Protein AF-A0A971HST5-F1 (afdb_monomer_lite)

Radius of gyration: 32.63 Å; chains: 1; bounding box: 99×86×57 Å

Structure (mmCIF, N/CA/C/O backbone):
data_AF-A0A971HST5-F1
#
_entry.id   AF-A0A971HST5-F1
#
loop_
_atom_site.group_PDB
_atom_site.id
_atom_site.type_symbol
_atom_site.label_atom_id
_atom_site.label_alt_id
_atom_site.label_comp_id
_atom_site.label_asym_id
_atom_site.label_entity_id
_atom_site.label_seq_id
_atom_site.pdbx_PDB_ins_code
_atom_site.Cartn_x
_atom_site.Cartn_y
_atom_site.Cartn_z
_atom_site.occupancy
_atom_site.B_iso_or_equiv
_atom_site.auth_seq_id
_atom_site.auth_comp_id
_atom_site.auth_asym_id
_atom_site.auth_atom_id
_atom_site.pdbx_PDB_model_num
ATOM 1 N N . MET A 1 1 ? 54.571 -31.648 -8.417 1.00 38.75 1 MET A N 1
ATOM 2 C CA . MET A 1 1 ? 55.579 -30.579 -8.551 1.00 38.75 1 MET A CA 1
ATOM 3 C C . MET A 1 1 ? 54.879 -29.341 -9.107 1.00 38.75 1 MET A C 1
ATOM 5 O O . MET A 1 1 ? 54.357 -29.417 -10.208 1.00 38.75 1 MET A O 1
ATOM 9 N N . ASN A 1 2 ? 54.856 -28.274 -8.302 1.00 40.31 2 ASN A N 1
ATOM 10 C CA . ASN A 1 2 ? 54.607 -26.848 -8.596 1.00 40.31 2 ASN A CA 1
ATOM 11 C C . ASN A 1 2 ? 53.187 -26.334 -8.955 1.00 40.31 2 ASN A C 1
ATOM 13 O O . ASN A 1 2 ? 52.719 -26.444 -10.082 1.00 40.31 2 ASN A O 1
ATOM 17 N N . GLN A 1 3 ? 52.583 -25.658 -7.967 1.00 42.81 3 GLN A N 1
ATOM 18 C CA . GLN A 1 3 ? 51.727 -24.454 -8.079 1.00 42.81 3 GLN A CA 1
ATOM 19 C C . GLN A 1 3 ? 52.594 -23.185 -7.798 1.00 42.81 3 GLN A C 1
ATOM 21 O O . GLN A 1 3 ? 53.754 -23.376 -7.425 1.00 42.81 3 GLN A O 1
ATOM 26 N N . PRO A 1 4 ? 52.067 -21.935 -7.699 1.00 49.00 4 PRO A N 1
ATOM 27 C CA . PRO A 1 4 ? 51.165 -21.139 -8.561 1.00 49.00 4 PRO A CA 1
ATOM 28 C C . PRO A 1 4 ? 51.729 -19.704 -8.823 1.00 49.00 4 PRO A C 1
ATOM 30 O O . PRO A 1 4 ? 52.770 -19.332 -8.288 1.00 49.00 4 PRO A O 1
ATOM 33 N N . GLY A 1 5 ? 51.027 -18.849 -9.583 1.00 42.91 5 GLY A N 1
ATOM 34 C CA . GLY A 1 5 ? 51.371 -17.422 -9.729 1.00 42.91 5 GLY A CA 1
ATOM 35 C C . GLY A 1 5 ? 50.145 -16.529 -9.942 1.00 42.91 5 GLY A C 1
ATOM 36 O O . GLY A 1 5 ? 49.602 -16.467 -11.038 1.00 42.91 5 GLY A O 1
ATOM 37 N N . ASN A 1 6 ? 49.716 -15.858 -8.874 1.00 44.81 6 ASN A N 1
ATOM 38 C CA . ASN A 1 6 ? 48.635 -14.868 -8.822 1.00 44.81 6 ASN A CA 1
ATOM 39 C C . ASN A 1 6 ? 49.210 -13.456 -9.102 1.00 44.81 6 ASN A C 1
ATOM 41 O O . ASN A 1 6 ? 50.283 -13.164 -8.569 1.00 44.81 6 ASN A O 1
ATOM 45 N N . PRO A 1 7 ? 48.560 -12.558 -9.869 1.00 52.50 7 PRO A N 1
ATOM 46 C CA . PRO A 1 7 ? 48.991 -11.159 -9.967 1.00 52.50 7 PRO A CA 1
ATOM 47 C C . PRO A 1 7 ? 48.476 -10.293 -8.789 1.00 52.50 7 PRO A C 1
ATOM 49 O O . PRO A 1 7 ? 47.449 -10.617 -8.191 1.00 52.50 7 PRO A O 1
ATOM 52 N N . PRO A 1 8 ? 49.183 -9.202 -8.422 1.00 49.88 8 PRO A N 1
ATOM 53 C CA . PRO A 1 8 ? 49.017 -8.526 -7.134 1.00 49.88 8 PRO A CA 1
ATOM 54 C C . PRO A 1 8 ? 47.928 -7.441 -7.101 1.00 49.88 8 PRO A C 1
ATOM 56 O O . PRO A 1 8 ? 47.722 -6.687 -8.051 1.00 49.88 8 PRO A O 1
ATOM 59 N N . SER A 1 9 ? 47.308 -7.320 -5.925 1.00 54.78 9 SER A N 1
ATOM 60 C CA . SER A 1 9 ? 46.534 -6.171 -5.446 1.00 54.78 9 SER A CA 1
ATOM 61 C C . SER A 1 9 ? 47.429 -4.948 -5.196 1.00 54.78 9 SER A C 1
ATOM 63 O O . SER A 1 9 ? 48.500 -5.095 -4.611 1.00 54.78 9 SER A O 1
ATOM 65 N N . GLY A 1 10 ? 46.954 -3.736 -5.514 1.00 40.44 10 GLY A N 1
ATOM 66 C CA . GLY A 1 10 ? 47.497 -2.504 -4.919 1.00 40.44 10 GLY A CA 1
ATOM 67 C C . GLY A 1 10 ? 47.514 -1.272 -5.824 1.00 40.44 10 GLY A C 1
ATOM 68 O O . GLY A 1 10 ? 48.550 -0.931 -6.378 1.00 40.44 10 GLY A O 1
ATOM 69 N N . GLY A 1 11 ? 46.391 -0.556 -5.913 1.00 41.44 11 GLY A N 1
ATOM 70 C CA . GLY A 1 11 ? 46.327 0.815 -6.434 1.00 41.44 11 GLY A CA 1
ATOM 71 C C . GLY A 1 11 ? 46.078 1.808 -5.300 1.00 41.44 11 GLY A C 1
ATOM 72 O O . GLY A 1 11 ? 44.978 2.335 -5.174 1.00 41.44 11 GLY A O 1
ATOM 73 N N . GLY A 1 12 ? 47.068 1.998 -4.425 1.00 39.59 12 GLY A N 1
ATOM 74 C CA . GLY A 1 12 ? 47.055 3.043 -3.400 1.00 39.59 12 GLY A CA 1
ATOM 75 C C . GLY A 1 12 ? 47.583 4.357 -3.976 1.00 39.59 12 GLY A C 1
ATOM 76 O O . GLY A 1 12 ? 48.669 4.385 -4.550 1.00 39.59 12 GLY A O 1
ATOM 77 N N . TYR A 1 13 ? 46.826 5.444 -3.828 1.00 44.12 13 TYR A N 1
ATOM 78 C CA . TYR A 1 13 ? 47.309 6.791 -4.137 1.00 44.12 13 TYR A CA 1
ATOM 79 C C . TYR A 1 13 ? 48.449 7.186 -3.178 1.00 44.12 13 TYR A C 1
ATOM 81 O O . TYR A 1 13 ? 48.275 7.058 -1.963 1.00 44.12 13 TYR A O 1
ATOM 89 N N . PRO A 1 14 ? 49.592 7.695 -3.674 1.00 48.72 14 PRO A N 1
ATOM 90 C CA . PRO A 1 14 ? 50.617 8.293 -2.825 1.00 48.72 14 PRO A CA 1
ATOM 91 C C . PRO A 1 14 ? 50.242 9.733 -2.400 1.00 48.72 14 PRO A C 1
ATOM 93 O O . PRO A 1 14 ? 49.471 10.405 -3.090 1.00 48.72 14 PRO A O 1
ATOM 96 N N . PRO A 1 15 ? 50.787 10.230 -1.274 1.00 43.75 15 PRO A N 1
ATOM 97 C CA . PRO A 1 15 ? 50.453 11.535 -0.702 1.00 43.75 15 PRO A CA 1
ATOM 98 C C . PRO A 1 15 ? 51.161 12.694 -1.426 1.00 43.75 15 PRO A C 1
ATOM 100 O O . PRO A 1 15 ? 52.330 12.582 -1.794 1.00 43.75 15 PRO A O 1
ATOM 103 N N . VAL A 1 16 ? 50.489 13.843 -1.565 1.00 49.84 16 VAL A N 1
ATOM 104 C CA . VAL A 1 16 ? 51.113 15.106 -2.009 1.00 49.84 16 VAL A CA 1
ATOM 105 C C . VAL A 1 16 ? 51.621 15.916 -0.804 1.00 49.84 16 VAL A C 1
ATOM 107 O O . VAL A 1 16 ? 50.821 16.249 0.074 1.00 49.84 16 VAL A O 1
ATOM 110 N N . PRO A 1 17 ? 52.926 16.250 -0.735 1.00 42.97 17 PRO A N 1
ATOM 111 C CA . PRO A 1 17 ? 53.501 17.047 0.343 1.00 42.97 17 PRO A CA 1
ATOM 112 C C . PRO A 1 17 ? 53.324 18.560 0.142 1.00 42.97 17 PRO A C 1
ATOM 114 O O . PRO A 1 17 ? 53.277 19.085 -0.970 1.00 42.97 17 PRO A O 1
ATOM 117 N N . ALA A 1 18 ? 53.261 19.252 1.277 1.00 37.53 18 ALA A N 1
ATOM 118 C CA . ALA A 1 18 ? 53.087 20.687 1.412 1.00 37.53 18 ALA A CA 1
ATOM 119 C C . ALA A 1 18 ? 54.315 21.507 0.967 1.00 37.53 18 ALA A C 1
ATOM 121 O O . ALA A 1 18 ? 55.447 21.210 1.338 1.00 37.53 18 ALA A O 1
ATOM 122 N N . GLY A 1 19 ? 54.041 22.626 0.288 1.00 38.00 19 GLY A N 1
ATOM 123 C CA . GLY A 1 19 ? 54.872 23.831 0.297 1.00 38.00 19 GLY A CA 1
ATOM 124 C C . GLY A 1 19 ? 55.958 23.941 -0.776 1.00 38.00 19 GLY A C 1
ATOM 125 O O . GLY A 1 19 ? 56.997 23.297 -0.694 1.00 38.00 19 GLY A O 1
ATOM 126 N N . ARG A 1 20 ? 55.797 24.909 -1.689 1.00 48.44 20 ARG A N 1
ATOM 127 C CA . ARG A 1 20 ? 56.894 25.775 -2.154 1.00 48.44 20 ARG A CA 1
ATOM 128 C C . ARG A 1 20 ? 56.347 27.095 -2.691 1.00 48.44 20 ARG A C 1
ATOM 130 O O . ARG A 1 20 ? 55.397 27.137 -3.462 1.00 48.44 20 ARG A O 1
ATOM 137 N N . ARG A 1 21 ? 56.950 28.167 -2.180 1.00 48.19 21 ARG A N 1
ATOM 138 C CA . ARG A 1 21 ? 56.642 29.577 -2.409 1.00 48.19 21 ARG A CA 1
ATOM 139 C C . ARG A 1 21 ? 57.279 30.040 -3.715 1.00 48.19 21 ARG A C 1
ATOM 141 O O . ARG A 1 21 ? 58.435 29.702 -3.946 1.00 48.19 21 ARG A O 1
ATOM 148 N N . PHE A 1 22 ? 56.601 30.920 -4.445 1.00 41.00 22 PHE A N 1
ATOM 149 C CA . PHE A 1 22 ? 57.260 31.909 -5.296 1.00 41.00 22 PHE A CA 1
ATOM 150 C C . PHE A 1 22 ? 56.599 33.278 -5.098 1.00 41.00 22 PHE A C 1
ATOM 152 O O . PHE A 1 22 ? 55.379 33.414 -5.126 1.00 41.00 22 PHE A O 1
ATOM 159 N N . ALA A 1 23 ? 57.457 34.252 -4.793 1.00 35.94 23 ALA A N 1
ATOM 160 C CA . ALA A 1 23 ? 57.219 35.691 -4.731 1.00 35.94 23 ALA A CA 1
ATOM 161 C C . ALA A 1 23 ? 56.961 36.243 -6.163 1.00 35.94 23 ALA A C 1
ATOM 163 O O . ALA A 1 23 ? 57.201 35.528 -7.126 1.00 35.94 23 ALA A O 1
ATOM 164 N N . ALA A 1 24 ? 56.506 37.473 -6.419 1.00 33.62 24 ALA A N 1
ATOM 165 C CA . ALA A 1 24 ? 56.737 38.711 -5.691 1.00 33.62 24 ALA A CA 1
ATOM 166 C C . ALA A 1 24 ? 55.798 39.856 -6.144 1.00 33.62 24 ALA A C 1
ATOM 168 O O . ALA A 1 24 ? 55.321 39.846 -7.272 1.00 33.62 24 ALA A O 1
ATOM 169 N N . SER A 1 25 ? 55.730 40.882 -5.278 1.00 33.56 25 SER A N 1
ATOM 170 C CA . SER A 1 25 ? 55.709 42.330 -5.586 1.00 33.56 25 SER A CA 1
ATOM 171 C C . SER A 1 25 ? 54.431 42.941 -6.188 1.00 33.56 25 SER A C 1
ATOM 173 O O . SER A 1 25 ? 53.878 42.410 -7.133 1.00 33.56 25 SER A O 1
ATOM 175 N N . ALA A 1 26 ? 53.930 44.121 -5.826 1.00 34.56 26 ALA A N 1
ATOM 176 C CA . ALA A 1 26 ? 54.039 45.026 -4.681 1.00 34.56 26 ALA A CA 1
ATOM 177 C C . ALA A 1 26 ? 53.085 46.195 -5.001 1.00 34.56 26 ALA A C 1
ATOM 179 O O . ALA A 1 26 ? 53.215 46.780 -6.070 1.00 34.56 26 ALA A O 1
ATOM 180 N N . TYR A 1 27 ? 52.186 46.577 -4.090 1.00 32.44 27 TYR A N 1
ATOM 181 C CA . TYR A 1 27 ? 51.868 47.989 -3.838 1.00 32.44 27 TYR A CA 1
ATOM 182 C C . TYR A 1 27 ? 51.075 48.108 -2.533 1.00 32.44 27 TYR A C 1
ATOM 184 O O . TYR A 1 27 ? 49.997 47.536 -2.388 1.00 32.44 27 TYR A O 1
ATOM 192 N N . ARG A 1 28 ? 51.626 48.846 -1.571 1.00 48.12 28 ARG A N 1
ATOM 193 C CA . ARG A 1 28 ? 50.954 49.287 -0.346 1.00 48.12 28 ARG A CA 1
ATOM 194 C C . ARG A 1 28 ? 51.134 50.799 -0.277 1.00 48.12 28 ARG A C 1
ATOM 196 O O . ARG A 1 28 ? 52.287 51.227 -0.279 1.00 48.12 28 ARG A O 1
ATOM 203 N N . PRO A 1 29 ? 50.070 51.600 -0.139 1.00 42.34 29 PRO A N 1
ATOM 204 C CA . PRO A 1 29 ? 50.189 52.916 0.445 1.00 42.34 29 PRO A CA 1
ATOM 205 C C . PRO A 1 29 ? 49.986 52.856 1.962 1.00 42.34 29 PRO A C 1
ATOM 207 O O . PRO A 1 29 ? 49.269 52.029 2.527 1.00 42.34 29 PRO A O 1
ATOM 210 N N . SER A 1 30 ? 50.754 53.720 2.593 1.00 39.38 30 SER A N 1
ATOM 211 C CA . SER A 1 30 ? 51.017 53.947 4.003 1.00 39.38 30 SER A CA 1
ATOM 212 C C . SER A 1 30 ? 49.983 54.849 4.678 1.00 39.38 30 SER A C 1
ATOM 214 O O . SER A 1 30 ? 49.512 55.795 4.059 1.00 39.38 30 SER A O 1
ATOM 216 N N . GLY A 1 31 ? 49.784 54.625 5.982 1.00 37.28 31 GLY A N 1
ATOM 217 C CA . GLY A 1 31 ? 49.308 55.634 6.932 1.00 37.28 31 GLY A CA 1
ATOM 218 C C . GLY A 1 31 ? 47.880 55.427 7.426 1.00 37.28 31 GLY A C 1
ATOM 219 O O . GLY A 1 31 ? 46.951 55.841 6.756 1.00 37.28 31 GLY A O 1
ATOM 220 N N . GLU A 1 32 ? 47.717 54.796 8.591 1.00 39.50 32 GLU A N 1
ATOM 221 C CA . GLU A 1 32 ? 47.013 55.404 9.732 1.00 39.50 32 GLU A CA 1
ATOM 222 C C . GLU A 1 32 ? 47.297 54.564 10.994 1.00 39.50 32 GLU A C 1
ATOM 224 O O . GLU A 1 32 ? 47.628 53.380 10.927 1.00 39.50 32 GLU A O 1
ATOM 229 N N . SER A 1 33 ? 47.286 55.257 12.118 1.00 42.56 33 SER A N 1
ATOM 230 C CA . SER A 1 33 ? 47.978 55.061 13.390 1.00 42.56 33 SER A CA 1
ATOM 231 C C . SER A 1 33 ? 47.564 53.874 14.289 1.00 42.56 33 SER A C 1
ATOM 233 O O . SER A 1 33 ? 46.507 53.263 14.170 1.00 42.56 33 SER A O 1
ATOM 235 N N . ALA A 1 34 ? 48.473 53.541 15.211 1.00 36.41 34 ALA A N 1
ATOM 236 C CA . ALA A 1 34 ? 48.366 52.532 16.265 1.00 36.41 34 ALA A CA 1
ATOM 237 C C . ALA A 1 34 ? 47.459 52.963 17.440 1.00 36.41 34 ALA A C 1
ATOM 239 O O . ALA A 1 34 ? 47.458 54.140 17.779 1.00 36.41 34 ALA A O 1
ATOM 240 N N . ASN A 1 35 ? 46.793 52.018 18.127 1.00 43.38 35 ASN A N 1
ATOM 241 C CA . ASN A 1 35 ? 47.101 51.593 19.516 1.00 43.38 35 ASN A CA 1
ATOM 242 C C . ASN A 1 35 ? 46.125 50.478 20.000 1.00 43.38 35 ASN A C 1
ATOM 244 O O . ASN A 1 35 ? 44.976 50.458 19.561 1.00 43.38 35 ASN A O 1
ATOM 248 N N . PRO A 1 36 ? 46.532 49.568 20.915 1.00 51.81 36 PRO A N 1
ATOM 249 C CA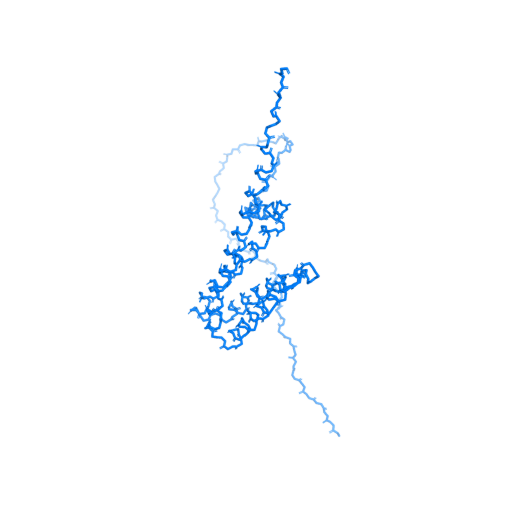 . PRO A 1 36 ? 45.741 48.453 21.421 1.00 51.81 36 PRO A CA 1
ATOM 250 C C . PRO A 1 36 ? 45.081 48.779 22.767 1.00 51.81 36 PRO A C 1
ATOM 252 O O . PRO A 1 36 ? 45.712 49.369 23.641 1.00 51.81 36 PRO A O 1
ATOM 255 N N . SER A 1 37 ? 43.842 48.333 22.978 1.00 36.44 37 SER A N 1
ATOM 256 C CA . SER A 1 37 ? 43.237 48.152 24.309 1.00 36.44 37 SER A CA 1
ATOM 257 C C . SER A 1 37 ? 41.959 47.313 24.206 1.00 36.44 37 SER A C 1
ATOM 259 O O . SER A 1 37 ? 40.986 47.727 23.593 1.00 36.44 37 SER A O 1
ATOM 261 N N . GLN A 1 38 ? 42.027 46.110 24.780 1.00 34.22 38 GLN A N 1
ATOM 262 C CA . GLN A 1 38 ? 40.986 45.393 25.532 1.00 34.22 38 GLN A CA 1
ATOM 263 C C . GLN A 1 38 ? 39.503 45.598 25.154 1.00 34.22 38 GLN A C 1
ATOM 265 O O . GLN A 1 38 ? 38.942 46.666 25.379 1.00 34.22 38 GLN A O 1
ATOM 270 N N . SER A 1 39 ? 38.813 44.502 24.808 1.00 43.78 39 SER A N 1
ATOM 271 C CA . SER A 1 39 ? 37.505 44.182 25.411 1.00 43.78 39 SER A CA 1
ATOM 272 C C . SER A 1 39 ? 37.072 42.722 25.188 1.00 43.78 39 SER A C 1
ATOM 274 O O . SER A 1 39 ? 37.506 42.098 24.217 1.00 43.78 39 SER A O 1
ATOM 276 N N . PRO A 1 40 ? 36.259 42.164 26.108 1.00 44.75 40 PRO A N 1
ATOM 277 C CA . PRO A 1 40 ? 35.905 40.750 26.176 1.00 44.75 40 PRO A CA 1
ATOM 278 C C . PRO A 1 40 ? 34.636 40.395 25.376 1.00 44.75 40 PRO A C 1
ATOM 280 O O . PRO A 1 40 ? 33.772 41.232 25.150 1.00 44.75 40 PRO A O 1
ATOM 283 N N . GLY A 1 41 ? 34.565 39.116 24.987 1.00 47.19 41 GLY A N 1
ATOM 284 C CA . GLY A 1 41 ? 33.418 38.303 24.550 1.00 47.19 41 GLY A CA 1
ATOM 285 C C . GLY A 1 41 ? 32.134 38.959 24.026 1.00 47.19 41 GLY A C 1
ATOM 286 O O . GLY A 1 41 ? 31.358 39.501 24.800 1.00 47.19 41 GLY A O 1
ATOM 287 N N . VAL A 1 42 ? 31.808 38.701 22.752 1.00 40.53 42 VAL A N 1
ATOM 288 C CA . VAL A 1 42 ? 30.424 38.658 22.238 1.00 40.53 42 VAL A CA 1
ATOM 289 C C . VAL A 1 42 ? 30.327 37.534 21.198 1.00 40.53 42 VAL A C 1
ATOM 291 O O . VAL A 1 42 ? 31.211 37.373 20.360 1.00 40.53 42 VAL A O 1
ATOM 294 N N . GLY A 1 43 ? 29.297 36.696 21.336 1.00 39.38 43 GLY A N 1
ATOM 295 C CA . GLY A 1 43 ? 29.214 35.349 20.777 1.00 39.38 43 GLY A CA 1
ATOM 296 C C . GLY A 1 43 ? 29.034 35.234 19.263 1.00 39.38 43 GLY A C 1
ATOM 297 O O . GLY A 1 43 ? 28.283 35.971 18.627 1.00 39.38 43 GLY A O 1
ATOM 298 N N . THR A 1 44 ? 29.665 34.202 18.711 1.00 44.91 44 THR A N 1
ATOM 299 C CA . THR A 1 44 ? 29.406 33.699 17.363 1.00 44.91 44 THR A CA 1
ATOM 300 C C . THR A 1 44 ? 28.230 32.725 17.428 1.00 44.91 44 THR A C 1
ATOM 302 O O . THR A 1 44 ? 28.412 31.558 17.773 1.00 44.91 44 THR A O 1
ATOM 305 N N . ASN A 1 45 ? 27.016 33.183 17.112 1.00 47.22 45 ASN A N 1
ATOM 306 C CA . ASN A 1 45 ? 25.910 32.265 16.847 1.00 47.22 45 ASN A CA 1
ATOM 307 C C . ASN A 1 45 ? 26.014 31.738 15.415 1.00 47.22 45 ASN A C 1
ATOM 309 O O . ASN A 1 45 ? 26.029 32.481 14.436 1.00 47.22 45 ASN A O 1
ATOM 313 N N . VAL A 1 46 ? 26.132 30.418 15.355 1.00 48.53 46 VAL A N 1
ATOM 314 C CA . VAL A 1 46 ? 26.252 29.559 14.185 1.00 48.53 46 VAL A CA 1
ATOM 315 C C . VAL A 1 46 ? 25.068 29.715 13.229 1.00 48.53 46 VAL A C 1
ATOM 317 O O . VAL A 1 46 ? 23.907 29.657 13.630 1.00 48.53 46 VAL A O 1
ATOM 320 N N . ALA A 1 47 ? 25.369 29.843 11.936 1.00 44.81 47 ALA A N 1
ATOM 321 C CA . ALA A 1 47 ? 24.405 29.638 10.863 1.00 44.81 47 ALA A CA 1
ATOM 322 C C . ALA A 1 47 ? 23.980 28.155 10.845 1.00 44.81 47 ALA A C 1
ATOM 324 O O . ALA A 1 47 ? 24.585 27.314 10.180 1.00 44.81 47 ALA A O 1
ATOM 325 N N . GLY A 1 48 ? 22.963 27.829 11.644 1.00 43.81 48 GLY A N 1
ATOM 326 C CA . GLY A 1 48 ? 22.298 26.533 11.666 1.00 43.81 48 GLY A CA 1
ATOM 327 C C . GLY A 1 48 ? 21.351 26.399 10.477 1.00 43.81 48 GLY A C 1
ATOM 328 O O . GLY A 1 48 ? 20.379 27.137 10.349 1.00 43.81 48 GLY A O 1
ATOM 329 N N . TYR A 1 49 ? 21.664 25.448 9.604 1.00 42.66 49 TYR A N 1
ATOM 330 C CA . TYR A 1 49 ? 20.866 25.013 8.463 1.00 42.66 49 TYR A CA 1
ATOM 331 C C . TYR A 1 49 ? 19.381 24.791 8.819 1.00 42.66 49 TYR A C 1
ATOM 333 O O . TYR A 1 49 ? 19.056 24.060 9.754 1.00 42.66 49 TYR A O 1
ATOM 341 N N . ASN A 1 50 ? 18.481 25.351 8.003 1.00 49.38 50 ASN A N 1
ATOM 342 C CA . ASN A 1 50 ? 17.024 25.161 8.019 1.00 49.38 50 ASN A CA 1
ATOM 343 C C . ASN A 1 50 ? 16.601 23.705 7.707 1.00 49.38 50 ASN A C 1
ATOM 345 O O . ASN A 1 50 ? 16.007 23.434 6.666 1.00 49.38 50 ASN A O 1
ATOM 349 N N . LYS A 1 51 ? 16.900 22.749 8.596 1.00 44.12 51 LYS A N 1
ATOM 350 C CA . LYS A 1 51 ? 16.453 21.344 8.488 1.00 44.12 51 LYS A CA 1
ATOM 351 C C . LYS A 1 51 ? 15.372 20.969 9.514 1.00 44.12 51 LYS A C 1
ATOM 353 O O . LYS A 1 51 ? 14.728 19.940 9.379 1.00 44.12 51 LYS A O 1
ATOM 358 N N . THR A 1 52 ? 15.104 21.818 10.503 1.00 44.81 52 THR A N 1
ATOM 359 C CA . THR A 1 52 ? 14.376 21.403 11.717 1.00 44.81 52 THR A CA 1
ATOM 360 C C . THR A 1 52 ? 12.862 21.641 11.685 1.00 44.81 52 THR A C 1
ATOM 362 O O . THR A 1 52 ? 12.145 21.083 12.511 1.00 44.81 52 THR A O 1
ATOM 365 N N . GLN A 1 53 ? 12.324 22.431 10.749 1.00 41.00 53 GLN A N 1
ATOM 366 C CA . GLN A 1 53 ? 10.888 22.755 10.778 1.00 41.00 53 GLN A CA 1
ATOM 367 C C . GLN A 1 53 ? 10.013 21.585 10.295 1.00 41.00 53 GLN A C 1
ATOM 369 O O . GLN A 1 53 ? 9.136 21.142 11.031 1.00 41.00 53 GLN A O 1
ATOM 374 N N . ASN A 1 54 ? 10.297 20.997 9.127 1.00 45.72 54 ASN A N 1
ATOM 375 C CA . ASN A 1 54 ? 9.502 19.881 8.585 1.00 45.72 54 ASN A CA 1
ATOM 376 C C . ASN A 1 54 ? 9.529 18.615 9.456 1.00 45.72 54 ASN A C 1
ATOM 378 O O . ASN A 1 54 ? 8.532 17.892 9.516 1.00 45.72 54 ASN A O 1
ATOM 382 N N . ASP A 1 55 ? 10.649 18.345 10.125 1.00 50.59 55 ASP A N 1
ATOM 383 C CA . ASP A 1 55 ? 10.792 17.163 10.976 1.00 50.59 55 ASP A CA 1
ATOM 384 C C . ASP A 1 55 ? 10.039 17.333 12.304 1.00 50.59 55 ASP A C 1
ATOM 386 O O . ASP A 1 55 ? 9.432 16.378 12.787 1.00 50.59 55 ASP A O 1
ATOM 390 N N . THR A 1 56 ? 9.979 18.557 12.844 1.00 47.88 56 THR A N 1
ATOM 391 C CA . THR A 1 56 ? 9.218 18.853 14.069 1.00 47.88 56 THR A CA 1
ATOM 392 C C . THR A 1 56 ? 7.712 18.720 13.833 1.00 47.88 56 THR A C 1
ATOM 394 O O . THR A 1 56 ? 7.044 18.049 14.611 1.00 47.88 56 THR A O 1
ATOM 397 N N . TYR A 1 57 ? 7.170 19.247 12.725 1.00 41.09 57 TYR A N 1
ATOM 398 C CA . TYR A 1 57 ? 5.734 19.115 12.422 1.00 41.09 57 TYR A CA 1
ATOM 399 C C . TYR A 1 57 ? 5.297 17.662 12.207 1.00 41.09 57 TYR A C 1
ATOM 401 O O . TYR A 1 57 ? 4.261 17.253 12.728 1.00 41.09 57 TYR A O 1
ATOM 409 N N . LYS A 1 58 ? 6.086 16.865 11.472 1.00 48.53 58 LYS A N 1
ATOM 410 C CA . LYS A 1 58 ? 5.801 15.432 11.284 1.00 48.53 58 LYS A CA 1
ATOM 411 C C . LYS A 1 58 ? 5.851 14.676 12.608 1.00 48.53 58 LYS A C 1
ATOM 413 O O . LYS A 1 58 ? 5.000 13.829 12.851 1.00 48.53 58 LYS A O 1
ATOM 418 N N . LYS A 1 59 ? 6.817 15.006 13.469 1.00 48.62 59 LYS A N 1
ATOM 419 C CA . LYS A 1 59 ? 6.970 14.390 14.787 1.00 48.62 59 LYS A CA 1
ATOM 420 C C . LYS A 1 59 ? 5.796 14.726 15.715 1.00 48.62 59 LYS A C 1
ATOM 422 O O . LYS A 1 59 ? 5.198 13.810 16.262 1.00 48.62 59 LYS A O 1
ATOM 427 N N . THR A 1 60 ? 5.386 15.992 15.805 1.00 49.12 60 THR A N 1
ATOM 428 C CA . THR A 1 60 ? 4.232 16.406 16.626 1.00 49.12 60 THR A CA 1
ATOM 429 C C . THR A 1 60 ? 2.906 15.829 16.115 1.00 49.12 60 THR A C 1
ATOM 431 O O . THR A 1 60 ? 2.044 15.478 16.920 1.00 49.12 60 THR A O 1
ATOM 434 N N . GLN A 1 61 ? 2.738 15.678 14.794 1.00 44.03 61 GLN A N 1
ATOM 435 C CA . GLN A 1 61 ? 1.563 15.005 14.222 1.00 44.03 61 GLN A CA 1
ATOM 436 C C . GLN A 1 61 ? 1.507 13.524 14.608 1.00 44.03 61 GLN A C 1
ATOM 438 O O . GLN A 1 61 ? 0.440 13.046 14.966 1.00 44.03 61 GLN A O 1
ATOM 443 N N . ILE A 1 62 ? 2.639 12.812 14.599 1.00 55.22 62 ILE A N 1
ATOM 444 C CA . ILE A 1 62 ? 2.698 11.407 15.033 1.00 55.22 62 ILE A CA 1
ATOM 445 C C . ILE A 1 62 ? 2.437 11.285 16.546 1.00 55.22 62 ILE A C 1
ATOM 447 O O . ILE A 1 62 ? 1.725 10.380 16.965 1.00 55.22 62 ILE A O 1
ATOM 451 N N . GLU A 1 63 ? 2.963 12.204 17.361 1.00 42.91 63 GLU A N 1
ATOM 452 C CA . GLU A 1 63 ? 2.835 12.180 18.831 1.00 42.91 63 GLU A CA 1
ATOM 453 C C . GLU A 1 63 ? 1.420 12.503 19.347 1.00 42.91 63 GLU A C 1
ATOM 455 O O . GLU A 1 63 ? 1.081 12.137 20.470 1.00 42.91 63 GLU A O 1
ATOM 460 N N . THR A 1 64 ? 0.589 13.178 18.548 1.00 48.88 64 THR A N 1
ATOM 461 C CA . THR A 1 64 ? -0.780 13.585 18.928 1.00 48.88 64 THR A CA 1
ATOM 462 C C . THR A 1 64 ? -1.874 12.920 18.091 1.00 48.88 64 THR A C 1
ATOM 464 O O . THR A 1 64 ? -3.062 13.145 18.336 1.00 48.88 64 THR A O 1
ATOM 467 N N . ALA A 1 65 ? -1.499 12.098 17.106 1.00 56.81 65 ALA A N 1
ATOM 468 C CA . ALA A 1 65 ? -2.446 11.367 16.279 1.00 56.81 65 ALA A CA 1
ATOM 469 C C . ALA A 1 65 ? -3.134 10.265 17.087 1.00 56.81 65 ALA A C 1
ATOM 471 O O . ALA A 1 65 ? -2.497 9.495 17.807 1.00 56.81 65 ALA A O 1
ATOM 472 N N . THR A 1 66 ? -4.451 10.153 16.921 1.00 74.75 66 THR A N 1
ATOM 473 C CA . THR A 1 66 ? -5.168 8.970 17.393 1.00 74.75 66 THR A CA 1
ATOM 474 C C . THR A 1 66 ? -4.731 7.746 16.571 1.00 74.75 66 THR A C 1
ATOM 476 O O . THR A 1 66 ? -4.290 7.909 15.425 1.00 74.75 66 THR A O 1
ATOM 479 N N . PRO A 1 67 ? -4.847 6.516 17.107 1.00 77.38 67 PRO A N 1
ATOM 480 C CA . PRO A 1 67 ? -4.517 5.293 16.369 1.00 77.38 67 PRO A CA 1
ATOM 481 C C . PRO A 1 67 ? -5.189 5.218 14.991 1.00 77.38 67 PRO A C 1
ATOM 483 O O . PRO A 1 67 ? -4.594 4.759 14.020 1.00 77.38 67 PRO A O 1
ATOM 486 N N . GLU A 1 68 ? -6.408 5.743 14.883 1.00 80.25 68 GLU A N 1
ATOM 487 C CA . GLU A 1 68 ? -7.168 5.832 13.641 1.00 80.25 68 GLU A CA 1
ATOM 488 C C . GLU A 1 68 ? -6.520 6.793 12.628 1.00 80.25 68 GLU A C 1
ATOM 490 O O . GLU A 1 68 ? -6.357 6.451 11.456 1.00 80.25 68 GLU A O 1
ATOM 495 N N . ASN A 1 69 ? -6.059 7.964 13.074 1.00 85.56 69 ASN A N 1
ATOM 496 C CA . ASN A 1 69 ? -5.358 8.912 12.204 1.00 85.56 69 ASN A CA 1
ATOM 497 C C . ASN A 1 69 ? -4.022 8.347 11.696 1.00 85.56 69 ASN A C 1
ATOM 499 O O . ASN A 1 69 ? -3.649 8.609 10.553 1.00 85.56 69 ASN A O 1
ATOM 503 N N . LEU A 1 70 ? -3.321 7.536 12.498 1.00 90.25 70 LEU A N 1
ATOM 504 C CA . LEU A 1 70 ? -2.098 6.857 12.054 1.00 90.25 70 LEU A CA 1
ATOM 505 C C . LEU A 1 70 ? -2.373 5.893 10.889 1.00 90.25 70 LEU A C 1
ATOM 507 O O . LEU A 1 70 ? -1.585 5.841 9.945 1.00 90.25 70 LEU A O 1
ATOM 511 N N . ILE A 1 71 ? -3.512 5.191 10.901 1.00 92.12 71 ILE A N 1
ATOM 512 C CA . ILE A 1 71 ? -3.929 4.315 9.795 1.00 92.12 71 ILE A CA 1
ATOM 513 C C . ILE A 1 71 ? -4.152 5.128 8.511 1.00 92.12 71 ILE A C 1
ATOM 515 O O . ILE A 1 71 ? -3.646 4.743 7.455 1.00 92.12 71 ILE A O 1
ATOM 519 N N . LEU A 1 72 ? -4.846 6.272 8.581 1.00 94.25 72 LEU A N 1
ATOM 520 C CA . LEU A 1 72 ? -5.019 7.147 7.410 1.00 94.25 72 LEU A CA 1
ATOM 521 C C . LEU A 1 72 ? -3.678 7.653 6.875 1.00 94.25 72 LEU A C 1
ATOM 523 O O . LEU A 1 72 ? -3.440 7.587 5.672 1.00 94.25 72 LEU A O 1
ATOM 527 N N . MET A 1 73 ? -2.770 8.072 7.759 1.00 95.00 73 MET A N 1
ATOM 528 C CA . MET A 1 73 ? -1.432 8.523 7.365 1.00 95.00 73 MET A CA 1
ATOM 529 C C . MET A 1 73 ? -0.617 7.418 6.679 1.00 95.00 73 MET A C 1
ATOM 531 O O . MET A 1 73 ? 0.143 7.704 5.750 1.00 95.00 73 MET A O 1
ATOM 535 N N . LEU A 1 74 ? -0.769 6.160 7.107 1.00 97.25 74 LEU A N 1
ATOM 536 C CA . LEU A 1 74 ? -0.153 5.009 6.446 1.00 97.25 74 LEU A CA 1
ATOM 537 C C . LEU A 1 74 ? -0.712 4.822 5.031 1.00 97.25 74 LEU A C 1
ATOM 539 O O . LEU A 1 74 ? 0.067 4.713 4.083 1.00 97.25 74 LEU A O 1
ATOM 543 N N . TYR A 1 75 ? -2.035 4.860 4.860 1.00 98.19 75 TYR A N 1
ATOM 544 C CA . TYR A 1 75 ? -2.655 4.782 3.535 1.00 98.19 75 TYR A CA 1
ATOM 545 C C . TYR A 1 75 ? -2.256 5.945 2.617 1.00 98.19 75 TYR A C 1
ATOM 547 O O . TYR A 1 75 ? -1.880 5.715 1.466 1.00 98.19 75 TYR A O 1
ATOM 555 N N . ASP A 1 76 ? -2.266 7.177 3.124 1.00 98.06 76 ASP A N 1
ATOM 556 C CA . ASP A 1 76 ? -1.840 8.365 2.378 1.00 98.06 76 ASP A CA 1
ATOM 557 C C . ASP A 1 76 ? -0.361 8.249 1.967 1.00 98.06 76 ASP A C 1
ATOM 559 O O . ASP A 1 76 ? 0.022 8.557 0.834 1.00 98.06 76 ASP A O 1
ATOM 563 N N . GLY A 1 77 ? 0.480 7.730 2.867 1.00 98.06 77 GLY A N 1
ATOM 564 C CA . GLY A 1 77 ? 1.874 7.402 2.589 1.00 98.06 77 GLY A CA 1
ATOM 565 C C . GLY A 1 77 ? 2.028 6.360 1.479 1.00 98.06 77 GLY A C 1
ATOM 566 O O . GLY A 1 77 ? 2.840 6.561 0.572 1.00 98.06 77 GLY A O 1
ATOM 567 N N . ALA A 1 78 ? 1.237 5.283 1.516 1.00 98.62 78 ALA A N 1
ATOM 568 C CA . ALA A 1 78 ? 1.243 4.232 0.502 1.00 98.62 78 ALA A CA 1
ATOM 569 C C . ALA A 1 78 ? 0.843 4.781 -0.873 1.00 98.62 78 ALA A C 1
ATOM 571 O O . ALA A 1 78 ? 1.576 4.583 -1.841 1.00 98.62 78 ALA A O 1
ATOM 572 N N . LEU A 1 79 ? -0.255 5.538 -0.954 1.00 98.75 79 LEU A N 1
ATOM 573 C CA . LEU A 1 79 ? -0.729 6.160 -2.195 1.00 98.75 79 LEU A CA 1
ATOM 574 C C . LEU A 1 79 ? 0.290 7.148 -2.771 1.00 98.75 79 LEU A C 1
ATOM 576 O O . LEU A 1 79 ? 0.527 7.155 -3.981 1.00 98.75 79 LEU A O 1
ATOM 580 N N . ARG A 1 80 ? 0.952 7.936 -1.913 1.00 98.69 80 ARG A N 1
ATOM 581 C CA . ARG A 1 80 ? 2.029 8.836 -2.341 1.00 98.69 80 ARG A CA 1
ATOM 582 C C . ARG A 1 80 ? 3.209 8.067 -2.932 1.00 98.69 80 ARG A C 1
ATOM 584 O O . ARG A 1 80 ? 3.715 8.459 -3.978 1.00 98.69 80 ARG A O 1
ATOM 591 N N . PHE A 1 81 ? 3.659 6.990 -2.286 1.00 98.75 81 PHE A N 1
ATOM 592 C CA . PHE A 1 81 ? 4.762 6.181 -2.815 1.00 98.75 81 PHE A CA 1
ATOM 593 C C . PHE A 1 81 ? 4.378 5.431 -4.094 1.00 98.75 81 PHE A C 1
ATOM 595 O O . PHE A 1 81 ? 5.220 5.321 -4.979 1.00 98.75 81 PHE A O 1
ATOM 602 N N . MET A 1 82 ? 3.125 4.984 -4.237 1.00 98.75 82 MET A N 1
ATOM 603 C CA . MET A 1 82 ? 2.618 4.427 -5.497 1.00 98.75 82 MET A CA 1
ATOM 604 C C . MET A 1 82 ? 2.655 5.465 -6.627 1.00 98.75 82 MET A C 1
ATOM 606 O O . MET A 1 82 ? 3.167 5.164 -7.699 1.00 98.75 82 MET A O 1
ATOM 610 N N . GLY A 1 83 ? 2.223 6.706 -6.368 1.00 98.62 83 GLY A N 1
ATOM 611 C CA . GLY A 1 83 ? 2.323 7.799 -7.345 1.00 98.62 83 GLY A CA 1
ATOM 612 C C . GLY A 1 83 ? 3.767 8.109 -7.752 1.00 98.62 83 GLY A C 1
ATOM 613 O O . GLY A 1 83 ? 4.073 8.209 -8.933 1.00 98.62 83 GLY A O 1
ATOM 614 N N . GLN A 1 84 ? 4.692 8.157 -6.789 1.00 98.75 84 GLN A N 1
ATOM 615 C CA . GLN A 1 84 ? 6.120 8.316 -7.093 1.00 98.75 84 GLN A CA 1
ATOM 616 C C . GLN A 1 84 ? 6.698 7.122 -7.867 1.00 98.75 84 GLN A C 1
ATOM 618 O O . GLN A 1 84 ? 7.678 7.282 -8.595 1.00 98.75 84 GLN A O 1
ATOM 623 N N . ALA A 1 85 ? 6.154 5.918 -7.666 1.00 98.62 85 ALA A N 1
ATOM 624 C CA . ALA A 1 85 ? 6.591 4.727 -8.379 1.00 98.62 85 ALA A CA 1
ATOM 625 C C . ALA A 1 85 ? 6.130 4.772 -9.838 1.00 98.62 85 ALA A C 1
ATOM 627 O O . ALA A 1 85 ? 6.902 4.375 -10.702 1.00 98.62 85 ALA A O 1
ATOM 628 N N . GLU A 1 86 ? 4.934 5.298 -10.121 1.00 98.50 86 GLU A N 1
ATOM 629 C CA . GLU A 1 86 ? 4.456 5.551 -11.490 1.00 98.50 86 GLU A CA 1
ATOM 630 C C . GLU A 1 86 ? 5.414 6.465 -12.257 1.00 98.50 86 GLU A C 1
ATOM 632 O O . GLU A 1 86 ? 5.896 6.070 -13.315 1.00 98.50 86 GLU A O 1
ATOM 637 N N . GLU A 1 87 ? 5.797 7.605 -11.674 1.00 98.44 87 GLU A N 1
ATOM 638 C CA . GLU A 1 87 ? 6.819 8.491 -12.257 1.00 98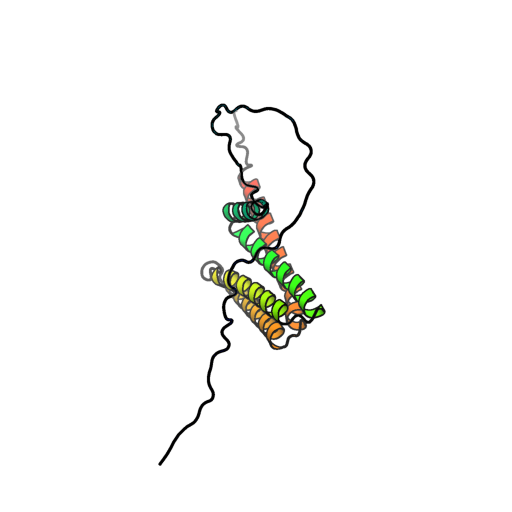.44 87 GLU A CA 1
ATOM 639 C C . GLU A 1 87 ? 8.136 7.737 -12.516 1.00 98.44 87 GLU A C 1
ATOM 641 O O . GLU A 1 87 ? 8.737 7.836 -13.583 1.00 98.44 87 GLU A O 1
ATOM 646 N N . ALA A 1 88 ? 8.583 6.917 -11.559 1.00 98.50 88 ALA A N 1
ATOM 647 C CA . ALA A 1 88 ? 9.815 6.144 -11.703 1.00 98.50 88 ALA A CA 1
ATOM 648 C C . ALA A 1 88 ? 9.728 5.070 -12.808 1.00 98.50 88 ALA A C 1
ATOM 650 O O . ALA A 1 88 ? 10.741 4.770 -13.446 1.00 98.50 88 ALA A O 1
ATOM 651 N N . PHE A 1 89 ? 8.542 4.497 -13.047 1.00 98.38 89 PHE A N 1
ATOM 652 C CA . PHE A 1 89 ? 8.273 3.594 -14.169 1.00 98.38 89 PHE A CA 1
ATOM 653 C C . PHE A 1 89 ? 8.355 4.320 -15.515 1.00 98.38 89 PHE A C 1
ATOM 655 O O . PHE A 1 89 ? 8.954 3.780 -16.447 1.00 98.38 89 PHE A O 1
ATOM 662 N N . GLU A 1 90 ? 7.824 5.540 -15.610 1.00 98.06 90 GLU A N 1
ATOM 663 C CA . GLU A 1 90 ? 7.928 6.383 -16.810 1.00 98.06 90 GLU A CA 1
ATOM 664 C C . GLU A 1 90 ? 9.385 6.763 -17.113 1.00 98.06 90 GLU A C 1
ATOM 666 O O . GLU A 1 90 ? 9.848 6.636 -18.248 1.00 98.06 90 GLU A O 1
ATOM 671 N N . GLU A 1 91 ? 10.140 7.130 -16.075 1.00 98.12 91 GLU A N 1
ATOM 672 C CA . GLU A 1 91 ? 11.578 7.426 -16.140 1.00 98.12 91 GLU A CA 1
ATOM 673 C C . GLU A 1 91 ? 12.449 6.180 -16.392 1.00 98.12 91 GLU A C 1
ATOM 675 O O . GLU A 1 91 ? 13.647 6.302 -16.656 1.00 98.12 91 GLU A O 1
ATOM 680 N N . LYS A 1 92 ? 11.877 4.972 -16.287 1.00 97.56 92 LYS A N 1
ATOM 681 C CA . LYS A 1 92 ? 12.587 3.679 -16.325 1.00 97.56 92 LYS A CA 1
ATOM 682 C C . LYS A 1 92 ? 13.701 3.563 -15.273 1.00 97.56 92 LYS A C 1
ATOM 684 O O . LYS A 1 92 ? 14.678 2.835 -15.463 1.00 97.56 92 LYS A O 1
ATOM 689 N N . ASN A 1 93 ? 13.551 4.242 -14.137 1.00 98.06 93 ASN A N 1
ATOM 690 C CA . ASN A 1 93 ? 14.513 4.203 -13.040 1.00 98.06 93 ASN A CA 1
ATOM 691 C C . ASN A 1 93 ? 14.271 2.974 -12.145 1.00 98.06 93 ASN A C 1
ATOM 693 O O . ASN A 1 93 ? 13.522 3.015 -11.169 1.00 98.06 93 ASN A O 1
ATOM 697 N N . ILE A 1 94 ? 14.931 1.866 -12.483 1.00 97.88 94 ILE A N 1
ATOM 698 C CA . ILE A 1 94 ? 14.744 0.553 -11.846 1.00 97.88 94 ILE A CA 1
ATOM 699 C C . ILE A 1 94 ? 15.027 0.552 -10.338 1.00 97.88 94 ILE A C 1
ATOM 701 O O . ILE A 1 94 ? 14.313 -0.113 -9.578 1.00 97.88 94 ILE A O 1
ATOM 705 N N . GLU A 1 95 ? 16.046 1.291 -9.900 1.00 98.25 95 GLU A N 1
ATOM 706 C CA . GLU A 1 95 ? 16.405 1.399 -8.485 1.00 98.25 95 GLU A CA 1
ATOM 707 C C . GLU A 1 95 ? 15.320 2.150 -7.706 1.00 98.25 95 GLU A C 1
ATOM 709 O O . GLU A 1 95 ? 14.827 1.654 -6.688 1.00 98.25 95 GLU A O 1
ATOM 714 N N . ARG A 1 96 ? 14.881 3.303 -8.233 1.00 98.44 96 ARG A N 1
ATOM 715 C CA . ARG A 1 96 ? 13.812 4.115 -7.638 1.00 98.44 96 ARG A CA 1
ATOM 716 C C . ARG A 1 96 ? 12.497 3.338 -7.571 1.00 98.44 96 ARG A C 1
ATOM 718 O O . ARG A 1 96 ? 11.863 3.344 -6.517 1.00 98.44 96 ARG A O 1
ATOM 725 N N . ILE A 1 97 ? 12.131 2.612 -8.633 1.00 98.62 97 ILE A N 1
ATOM 726 C CA . ILE A 1 97 ? 10.960 1.717 -8.651 1.00 98.62 97 ILE A CA 1
ATOM 727 C C . ILE A 1 97 ? 11.042 0.720 -7.493 1.00 98.62 97 ILE A C 1
ATOM 729 O O . ILE A 1 97 ? 10.124 0.633 -6.680 1.00 98.62 97 ILE A O 1
ATOM 733 N N . SER A 1 98 ? 12.153 -0.016 -7.386 1.00 98.56 98 SER A N 1
ATOM 734 C CA . SER A 1 98 ? 12.289 -1.056 -6.364 1.00 98.56 98 SER A CA 1
ATOM 735 C C . SER A 1 98 ? 12.230 -0.477 -4.952 1.00 98.56 98 SER A C 1
ATOM 737 O O . SER A 1 98 ? 11.531 -1.018 -4.097 1.00 98.56 98 SER A O 1
ATOM 739 N N . ASN A 1 99 ? 12.912 0.646 -4.707 1.00 98.69 99 ASN A N 1
ATOM 740 C CA . ASN A 1 99 ? 12.889 1.308 -3.406 1.00 98.69 99 ASN A CA 1
ATOM 741 C C . ASN A 1 99 ? 11.466 1.726 -3.009 1.00 98.69 99 ASN A C 1
ATOM 743 O O . ASN A 1 99 ? 11.022 1.433 -1.900 1.00 98.69 99 ASN A O 1
ATOM 747 N N . LEU A 1 100 ? 10.730 2.365 -3.921 1.00 98.81 100 LEU A N 1
ATOM 748 C CA . LEU A 1 100 ? 9.377 2.843 -3.652 1.00 98.81 100 LEU A CA 1
ATOM 749 C C . LEU A 1 100 ? 8.399 1.692 -3.410 1.00 98.81 100 LEU A C 1
ATOM 751 O O . LEU A 1 100 ? 7.665 1.727 -2.423 1.00 98.81 100 LEU A O 1
ATOM 755 N N . LEU A 1 101 ? 8.429 0.640 -4.234 1.00 98.69 101 LEU A N 1
ATOM 756 C CA . LEU A 1 101 ? 7.544 -0.516 -4.060 1.00 98.69 101 LEU A CA 1
ATOM 757 C C . LEU A 1 101 ? 7.806 -1.257 -2.742 1.00 98.69 101 LEU A C 1
ATOM 759 O O . LEU A 1 101 ? 6.855 -1.639 -2.062 1.00 98.69 101 LEU A O 1
ATOM 763 N N . VAL A 1 102 ? 9.070 -1.390 -2.326 1.00 98.56 102 VAL A N 1
ATOM 764 C CA . VAL A 1 102 ? 9.424 -1.974 -1.018 1.00 98.56 102 VAL A CA 1
ATOM 765 C C . VAL A 1 102 ? 8.898 -1.116 0.136 1.00 98.56 102 VAL A C 1
ATOM 767 O O . VAL A 1 102 ? 8.399 -1.651 1.124 1.00 98.56 102 VAL A O 1
ATOM 770 N N . ARG A 1 103 ? 8.936 0.217 0.020 1.00 98.56 103 ARG A N 1
ATOM 771 C CA . ARG A 1 103 ? 8.367 1.111 1.046 1.00 98.56 103 ARG A CA 1
ATOM 772 C C . ARG A 1 103 ? 6.851 0.982 1.155 1.00 98.56 103 ARG A C 1
ATOM 774 O O . ARG A 1 103 ? 6.328 1.000 2.265 1.00 98.56 103 ARG A O 1
ATOM 781 N N . VAL A 1 104 ? 6.150 0.814 0.033 1.00 98.69 104 VAL A N 1
ATOM 782 C CA . VAL A 1 104 ? 4.706 0.529 0.040 1.00 98.69 104 VAL A CA 1
ATOM 783 C C . VAL A 1 104 ? 4.430 -0.824 0.709 1.00 98.69 104 VAL A C 1
ATOM 785 O O . VAL A 1 104 ? 3.533 -0.926 1.543 1.00 98.69 104 VAL A O 1
ATOM 788 N N . GLN A 1 105 ? 5.217 -1.859 0.400 1.00 98.69 105 GLN A N 1
ATOM 789 C CA . GLN A 1 105 ? 5.090 -3.168 1.051 1.00 98.69 105 GLN A CA 1
ATOM 790 C C . GLN A 1 105 ? 5.322 -3.084 2.564 1.00 98.69 105 GLN A C 1
ATOM 792 O O . GLN A 1 105 ? 4.568 -3.691 3.316 1.00 98.69 105 GLN A O 1
ATOM 797 N N . ALA A 1 106 ? 6.302 -2.303 3.026 1.00 98.50 106 ALA A N 1
ATOM 798 C CA . ALA A 1 106 ? 6.545 -2.106 4.455 1.00 98.50 106 ALA A CA 1
ATOM 799 C C . ALA A 1 106 ? 5.319 -1.518 5.178 1.00 98.50 106 ALA A C 1
ATOM 801 O O . ALA A 1 106 ? 4.979 -1.973 6.265 1.00 98.50 106 ALA A O 1
ATOM 802 N N . ILE A 1 107 ? 4.604 -0.579 4.547 1.00 98.44 107 ILE A N 1
ATOM 803 C CA . ILE A 1 107 ? 3.355 -0.027 5.094 1.00 98.44 107 ILE A CA 1
ATOM 804 C C . ILE A 1 107 ? 2.287 -1.115 5.247 1.00 98.44 107 ILE A C 1
ATOM 806 O O . ILE A 1 107 ? 1.676 -1.230 6.307 1.00 98.44 107 ILE A O 1
ATOM 810 N N . PHE A 1 108 ? 2.064 -1.933 4.216 1.00 98.31 108 PHE A N 1
ATOM 811 C CA . PHE A 1 108 ? 1.078 -3.014 4.311 1.00 98.31 108 PHE A CA 1
ATOM 812 C C . PHE A 1 108 ? 1.486 -4.099 5.309 1.00 98.31 108 PHE A C 1
ATOM 814 O O . PHE A 1 108 ? 0.612 -4.700 5.925 1.00 98.31 108 PHE A O 1
ATOM 821 N N . SER A 1 109 ? 2.788 -4.318 5.507 1.00 97.81 109 SER A N 1
ATOM 822 C CA . SER A 1 109 ? 3.289 -5.207 6.557 1.00 97.81 109 SER A CA 1
ATOM 823 C C . SER A 1 109 ? 2.920 -4.687 7.944 1.00 97.81 109 SER A C 1
ATOM 825 O O . SER A 1 109 ? 2.466 -5.468 8.773 1.00 97.81 109 SER A O 1
ATOM 827 N N . GLU A 1 110 ? 3.076 -3.382 8.177 1.00 97.00 110 GLU A N 1
ATOM 828 C CA . GLU A 1 110 ? 2.729 -2.743 9.450 1.00 97.00 110 GLU A CA 1
ATOM 829 C C . GLU A 1 110 ? 1.215 -2.790 9.712 1.00 97.00 110 GLU A C 1
ATOM 831 O O . GLU A 1 110 ? 0.760 -3.178 10.789 1.00 97.00 110 GLU A O 1
ATOM 836 N N . LEU A 1 111 ? 0.411 -2.472 8.690 1.00 96.00 111 LEU A N 1
ATOM 837 C CA . LEU A 1 111 ? -1.048 -2.579 8.769 1.00 96.00 111 LEU A CA 1
ATOM 838 C C . LEU A 1 111 ? -1.486 -4.016 9.067 1.00 96.00 111 LEU A C 1
ATOM 840 O O . LEU A 1 111 ? -2.395 -4.221 9.867 1.00 96.00 111 LEU A O 1
ATOM 844 N N . LEU A 1 112 ? -0.823 -5.009 8.471 1.00 95.50 112 LEU A N 1
ATOM 845 C CA . LEU A 1 112 ? -1.094 -6.419 8.724 1.00 95.50 112 LEU A CA 1
ATOM 846 C C . LEU A 1 112 ? -0.757 -6.810 10.169 1.00 95.50 112 LEU A C 1
ATOM 848 O O . LEU A 1 112 ? -1.569 -7.475 10.811 1.00 95.50 112 LEU A O 1
ATOM 852 N N . SER A 1 113 ? 0.391 -6.375 10.701 1.00 94.19 113 SER A N 1
ATOM 853 C CA . SER A 1 113 ? 0.765 -6.646 12.097 1.00 94.19 113 SER A CA 1
ATOM 854 C C . SER A 1 113 ? -0.130 -5.946 13.116 1.00 94.19 113 SER A C 1
ATOM 856 O O . SER A 1 113 ? -0.245 -6.422 14.241 1.00 94.19 113 SER A O 1
ATOM 858 N N . SER A 1 114 ? -0.793 -4.852 12.735 1.00 91.75 114 SER A N 1
ATOM 859 C CA . SER A 1 114 ? -1.736 -4.146 13.609 1.00 91.75 114 SER A CA 1
ATOM 860 C C . SER A 1 114 ? -3.136 -4.773 13.691 1.00 91.75 114 SER A C 1
ATOM 862 O O . SER A 1 114 ? -3.963 -4.305 14.475 1.00 91.75 114 SER A O 1
ATOM 864 N N . LEU A 1 115 ? -3.443 -5.807 12.894 1.00 91.06 115 LEU A N 1
ATOM 865 C CA . LEU A 1 115 ? -4.775 -6.417 12.891 1.00 91.06 115 LEU A CA 1
ATOM 866 C C . LEU A 1 115 ? -5.024 -7.242 14.162 1.00 91.06 115 LEU A C 1
ATOM 868 O O . LEU A 1 115 ? -4.381 -8.265 14.395 1.00 91.06 115 LEU A O 1
ATOM 872 N N . ASP A 1 116 ? -6.042 -6.855 14.931 1.00 89.19 116 ASP A N 1
ATOM 873 C CA . ASP A 1 116 ? -6.569 -7.652 16.042 1.00 89.19 116 ASP A CA 1
ATOM 874 C C . ASP A 1 116 ? -7.560 -8.696 15.500 1.00 89.19 116 ASP A C 1
ATOM 876 O O . ASP A 1 116 ? -8.715 -8.387 15.190 1.00 89.19 116 ASP A O 1
ATOM 880 N N . LYS A 1 117 ? -7.100 -9.942 15.344 1.00 84.00 117 LYS A N 1
ATOM 881 C CA . LYS A 1 117 ? -7.925 -11.041 14.811 1.00 84.00 117 LYS A CA 1
ATOM 882 C C . LYS A 1 117 ? -9.002 -11.510 15.788 1.00 84.00 117 LYS A C 1
ATOM 884 O O . LYS A 1 117 ? -10.030 -12.012 15.341 1.00 84.00 117 LYS A O 1
ATOM 889 N N . GLU A 1 118 ? -8.787 -11.342 17.091 1.00 83.81 118 GLU A N 1
ATOM 890 C CA . GLU A 1 118 ? -9.743 -11.766 18.115 1.00 83.81 118 GLU A CA 1
ATOM 891 C C . GLU A 1 118 ? -10.941 -10.818 18.157 1.00 83.81 118 GLU A C 1
ATOM 893 O O . GLU A 1 118 ? -12.087 -11.263 18.110 1.00 83.81 118 GLU A O 1
ATOM 898 N N . LYS A 1 119 ? -10.689 -9.504 18.177 1.00 80.12 119 LYS A N 1
ATOM 899 C CA . LYS A 1 119 ? -11.757 -8.492 18.189 1.00 80.12 119 LYS A CA 1
ATOM 900 C C . LYS A 1 119 ? -12.325 -8.207 16.806 1.00 80.12 119 LYS A C 1
ATOM 902 O O . LYS A 1 119 ? -13.509 -7.908 16.682 1.00 80.12 119 LYS A O 1
ATOM 907 N N . GLY A 1 120 ? -11.491 -8.259 15.770 1.00 82.56 120 GLY A N 1
ATOM 908 C CA . GLY A 1 120 ? -11.881 -7.909 14.407 1.00 82.56 120 GLY A CA 1
ATOM 909 C C . GLY A 1 120 ? -12.581 -9.032 13.640 1.00 82.56 120 GLY A C 1
ATOM 910 O O . GLY A 1 120 ? -13.210 -8.750 12.619 1.00 82.56 120 GLY A O 1
ATOM 911 N N . GLY A 1 121 ? -12.484 -10.285 14.102 1.00 92.19 121 GLY A N 1
ATOM 912 C CA . GLY A 1 121 ? -13.181 -11.436 13.526 1.00 92.19 121 GLY A CA 1
ATOM 913 C C . GLY A 1 121 ? -13.051 -11.526 12.000 1.00 92.19 121 GLY A C 1
ATOM 914 O O . GLY A 1 121 ? -11.954 -11.474 11.439 1.00 92.19 121 GLY A O 1
ATOM 915 N N . GLU A 1 122 ? -14.189 -11.630 11.312 1.00 92.06 122 GLU A N 1
ATOM 916 C CA . GLU A 1 122 ? -14.240 -11.735 9.849 1.00 92.06 122 GLU A CA 1
ATOM 917 C C . GLU A 1 122 ? -13.660 -10.502 9.136 1.00 92.06 122 GLU A C 1
ATOM 919 O O . GLU A 1 122 ? -12.993 -10.639 8.111 1.00 92.06 122 GLU A O 1
ATOM 924 N N . ILE A 1 123 ? -13.836 -9.298 9.691 1.00 89.69 123 ILE A N 1
ATOM 925 C CA . ILE A 1 123 ? -13.314 -8.062 9.091 1.00 89.69 123 ILE A CA 1
ATOM 926 C C . ILE A 1 123 ? -11.783 -8.090 9.081 1.00 89.69 123 ILE A C 1
ATOM 928 O O . ILE A 1 123 ? -11.173 -7.835 8.041 1.00 89.69 123 ILE A O 1
ATOM 932 N N . ALA A 1 124 ? -11.157 -8.459 10.203 1.00 91.94 124 ALA A N 1
ATOM 933 C CA . ALA A 1 124 ? -9.703 -8.599 10.279 1.00 91.94 124 ALA A CA 1
ATOM 934 C C . ALA A 1 124 ? -9.190 -9.670 9.304 1.00 91.94 124 ALA A C 1
ATOM 936 O O . ALA A 1 124 ? -8.213 -9.438 8.593 1.00 91.94 124 ALA A O 1
ATOM 937 N N . ALA A 1 125 ? -9.883 -10.807 9.193 1.00 93.12 125 ALA A N 1
ATOM 938 C CA . ALA A 1 125 ? -9.527 -11.849 8.233 1.00 93.12 125 ALA A CA 1
ATOM 939 C C . ALA A 1 125 ? -9.646 -11.372 6.772 1.00 93.12 125 ALA A C 1
ATOM 941 O O . ALA A 1 125 ? -8.835 -11.747 5.923 1.00 93.12 125 ALA A O 1
ATOM 942 N N . ASN A 1 126 ? -10.650 -10.553 6.452 1.00 94.75 126 ASN A N 1
ATOM 943 C CA . ASN A 1 126 ? -10.846 -10.001 5.111 1.00 94.75 126 ASN A CA 1
ATOM 944 C C . ASN A 1 126 ? -9.753 -8.979 4.764 1.00 94.75 126 ASN A C 1
ATOM 946 O O . ASN A 1 126 ? -9.187 -9.044 3.669 1.00 94.75 126 ASN A O 1
ATOM 950 N N . LEU A 1 127 ? -9.407 -8.095 5.706 1.00 96.00 127 LEU A N 1
ATOM 951 C CA . LEU A 1 127 ? -8.314 -7.129 5.555 1.00 96.00 127 LEU A CA 1
ATOM 952 C C . LEU A 1 127 ? -6.961 -7.822 5.384 1.00 96.00 127 LEU A C 1
ATOM 954 O O . LEU A 1 127 ? -6.208 -7.458 4.485 1.00 96.00 127 LEU A O 1
ATOM 958 N N . GLU A 1 128 ? -6.678 -8.867 6.166 1.00 96.88 128 GLU A N 1
ATOM 959 C CA . GLU A 1 128 ? -5.460 -9.670 6.013 1.00 96.88 128 GLU A CA 1
ATOM 960 C C . GLU A 1 128 ? -5.321 -10.214 4.585 1.00 96.88 128 GLU A C 1
ATOM 962 O O . GLU A 1 128 ? -4.284 -10.031 3.943 1.00 96.88 128 GLU A O 1
ATOM 967 N N . ARG A 1 129 ? -6.376 -10.838 4.042 1.00 97.81 129 ARG A N 1
ATOM 968 C CA . ARG A 1 129 ? -6.337 -11.380 2.673 1.00 97.81 129 ARG A CA 1
ATOM 969 C C . ARG A 1 129 ? -6.085 -10.293 1.633 1.00 97.81 129 ARG A C 1
ATOM 971 O O . ARG A 1 129 ? -5.356 -10.535 0.667 1.00 97.81 129 ARG A O 1
ATOM 978 N N . LEU A 1 130 ? -6.668 -9.115 1.836 1.00 97.44 130 LEU A N 1
ATOM 979 C CA . LEU A 1 130 ? -6.535 -7.984 0.930 1.00 97.44 130 LEU A CA 1
ATOM 980 C C . LEU A 1 130 ? -5.125 -7.377 0.979 1.00 97.44 130 LEU A C 1
ATOM 982 O O . LEU A 1 130 ? -4.509 -7.185 -0.069 1.00 97.44 130 LEU A O 1
ATOM 986 N N . TYR A 1 131 ? -4.558 -7.177 2.169 1.00 98.44 131 TYR A N 1
ATOM 987 C CA . TYR A 1 131 ? -3.184 -6.690 2.322 1.00 98.44 131 TYR A CA 1
ATOM 988 C C . TYR A 1 131 ? -2.163 -7.677 1.749 1.00 98.44 131 TYR A C 1
ATOM 990 O O . TYR A 1 131 ? -1.259 -7.277 1.014 1.00 98.44 131 TYR A O 1
ATOM 998 N N . LEU A 1 132 ? -2.343 -8.982 1.983 1.00 98.19 132 LEU A N 1
ATOM 999 C CA . LEU A 1 132 ? -1.498 -10.013 1.376 1.00 98.19 132 LEU A CA 1
ATOM 1000 C C . LEU A 1 132 ? -1.605 -10.016 -0.155 1.00 98.19 132 LEU A C 1
ATOM 1002 O O . LEU A 1 132 ? -0.610 -10.236 -0.847 1.00 98.19 132 LEU A O 1
ATOM 1006 N N . PHE A 1 133 ? -2.796 -9.768 -0.705 1.00 98.56 133 PHE A N 1
ATOM 1007 C CA . PHE A 1 133 ? -2.974 -9.601 -2.145 1.00 98.56 133 PHE A CA 1
ATOM 1008 C C . PHE A 1 133 ? -2.219 -8.376 -2.679 1.00 98.56 133 PHE A C 1
ATOM 1010 O O . PHE A 1 133 ? -1.474 -8.513 -3.651 1.00 98.56 133 PHE A O 1
ATOM 1017 N N . PHE A 1 134 ? -2.319 -7.222 -2.017 1.00 98.62 134 PHE A N 1
ATOM 1018 C CA . PHE A 1 134 ? -1.575 -6.020 -2.403 1.00 98.62 134 PHE A CA 1
ATOM 1019 C C . PHE A 1 134 ? -0.064 -6.250 -2.396 1.00 98.62 134 PHE A C 1
ATOM 1021 O O . PHE A 1 134 ? 0.614 -5.912 -3.365 1.00 98.62 134 PHE A O 1
ATOM 1028 N N . MET A 1 135 ? 0.469 -6.900 -1.358 1.00 98.50 135 MET A N 1
ATOM 1029 C CA . MET A 1 135 ? 1.893 -7.237 -1.288 1.00 98.50 135 MET A CA 1
ATOM 1030 C C . MET A 1 135 ? 2.348 -8.105 -2.466 1.00 98.50 135 MET A C 1
ATOM 1032 O O . MET A 1 135 ? 3.411 -7.843 -3.038 1.00 98.50 135 MET A O 1
ATOM 1036 N N . ARG A 1 136 ? 1.540 -9.100 -2.867 1.00 98.62 136 ARG A N 1
ATOM 1037 C CA . ARG A 1 136 ? 1.827 -9.937 -4.044 1.00 98.62 136 ARG A CA 1
ATOM 1038 C C . ARG A 1 136 ? 1.856 -9.118 -5.331 1.00 98.62 136 ARG A C 1
ATOM 1040 O O . ARG A 1 136 ? 2.796 -9.269 -6.101 1.00 98.62 136 ARG A O 1
ATOM 1047 N N . GLN A 1 137 ? 0.880 -8.236 -5.543 1.00 98.81 137 GLN A N 1
ATOM 1048 C CA . GLN A 1 137 ? 0.825 -7.384 -6.738 1.00 98.81 137 GLN A CA 1
ATOM 1049 C C . GLN A 1 137 ? 2.001 -6.400 -6.801 1.00 98.81 137 GLN A C 1
ATOM 1051 O O . GLN A 1 137 ? 2.627 -6.251 -7.846 1.00 98.81 137 GLN A O 1
ATOM 1056 N N . LEU A 1 138 ? 2.384 -5.802 -5.671 1.00 98.69 138 LEU A N 1
ATOM 1057 C CA . LEU A 1 138 ? 3.575 -4.949 -5.585 1.00 98.69 138 LEU A CA 1
ATOM 1058 C C . LEU A 1 138 ? 4.863 -5.725 -5.876 1.00 98.69 138 LEU A C 1
ATOM 1060 O O . LEU A 1 138 ? 5.753 -5.213 -6.553 1.00 98.69 138 LEU A O 1
ATOM 1064 N N . SER A 1 139 ? 4.957 -6.967 -5.391 1.00 98.56 139 SER A N 1
ATOM 1065 C CA . SER A 1 139 ? 6.101 -7.842 -5.663 1.00 98.56 139 SER A CA 1
ATOM 1066 C C . SER A 1 139 ? 6.177 -8.198 -7.145 1.00 98.56 139 SER A C 1
ATOM 1068 O O . SER A 1 139 ? 7.233 -8.082 -7.758 1.00 98.56 139 SER A O 1
ATOM 1070 N N . GLU A 1 140 ? 5.044 -8.549 -7.751 1.00 98.62 140 GLU A N 1
ATOM 1071 C CA . GLU A 1 140 ? 4.952 -8.853 -9.176 1.00 98.62 140 GLU A CA 1
ATOM 1072 C C . GLU A 1 140 ? 5.348 -7.652 -10.042 1.00 98.62 140 GLU A C 1
ATOM 1074 O O . GLU A 1 140 ? 6.178 -7.801 -10.942 1.00 98.62 140 GLU A O 1
ATOM 1079 N N . ALA A 1 141 ? 4.835 -6.459 -9.723 1.00 98.44 141 ALA A N 1
ATOM 1080 C CA . ALA A 1 141 ? 5.220 -5.220 -10.390 1.00 98.44 141 ALA A CA 1
ATOM 1081 C C . ALA A 1 141 ? 6.728 -4.954 -10.268 1.00 98.44 141 ALA A C 1
ATOM 1083 O O . ALA A 1 141 ? 7.386 -4.587 -11.244 1.00 98.44 141 ALA A O 1
ATOM 1084 N N . ASN A 1 142 ? 7.302 -5.194 -9.084 1.00 98.00 142 ASN A N 1
ATOM 1085 C CA . ASN A 1 142 ? 8.723 -4.979 -8.847 1.00 98.00 142 ASN A CA 1
ATOM 1086 C C . ASN A 1 142 ? 9.605 -6.001 -9.578 1.00 98.00 142 ASN A C 1
ATOM 1088 O O . ASN A 1 142 ? 10.621 -5.624 -10.154 1.00 98.00 142 ASN A O 1
ATOM 1092 N N . VAL A 1 143 ? 9.246 -7.284 -9.571 1.00 98.25 143 VAL A N 1
ATOM 1093 C CA . VAL A 1 143 ? 10.034 -8.346 -10.217 1.00 98.25 143 VAL A CA 1
ATOM 1094 C C . VAL A 1 143 ? 9.974 -8.215 -11.735 1.00 98.25 143 VAL A C 1
ATOM 1096 O O . VAL A 1 143 ? 11.009 -8.263 -12.394 1.00 98.25 143 VAL A O 1
ATOM 1099 N N . LYS A 1 144 ? 8.776 -8.006 -12.294 1.00 98.06 144 LYS A N 1
ATOM 1100 C CA . LYS A 1 144 ? 8.575 -7.895 -13.747 1.00 98.06 144 LYS A CA 1
ATOM 1101 C C . LYS A 1 144 ? 8.942 -6.522 -14.306 1.00 98.06 144 LYS A C 1
ATOM 1103 O O . LYS A 1 144 ? 9.026 -6.378 -15.520 1.00 98.06 144 LYS A O 1
ATOM 1108 N N . LYS A 1 145 ? 9.137 -5.525 -13.434 1.00 97.19 145 LYS A N 1
ATOM 1109 C CA . LYS A 1 145 ? 9.256 -4.107 -13.806 1.00 97.19 145 LYS A CA 1
ATOM 1110 C C . LYS A 1 145 ? 8.089 -3.660 -14.693 1.00 97.19 145 LYS A C 1
ATOM 1112 O O . LYS A 1 145 ? 8.270 -2.907 -15.643 1.00 97.19 145 LYS A O 1
ATOM 1117 N N . ASP A 1 146 ? 6.891 -4.123 -14.345 1.00 98.12 146 ASP A N 1
ATOM 1118 C CA . ASP A 1 146 ? 5.634 -3.775 -15.005 1.00 98.12 146 ASP A CA 1
ATOM 1119 C C . ASP A 1 146 ? 4.756 -3.003 -14.007 1.00 98.12 146 ASP A C 1
ATOM 1121 O O . ASP A 1 146 ? 4.454 -3.545 -12.943 1.00 98.12 146 ASP A O 1
ATOM 1125 N N . PRO A 1 147 ? 4.329 -1.761 -14.298 1.00 98.44 147 PRO A N 1
ATOM 1126 C CA . PRO A 1 147 ? 3.471 -1.006 -13.390 1.00 98.44 147 PRO A CA 1
ATOM 1127 C C . PRO A 1 147 ? 2.050 -1.577 -13.270 1.00 98.44 147 PRO A C 1
ATOM 1129 O O . PRO A 1 147 ? 1.363 -1.269 -12.295 1.00 98.44 147 PRO A O 1
ATOM 1132 N N . LYS A 1 148 ? 1.579 -2.400 -14.220 1.00 98.69 148 LYS A N 1
ATOM 1133 C CA . LYS A 1 148 ? 0.167 -2.827 -14.290 1.00 98.69 148 LYS A CA 1
ATOM 1134 C C . LYS A 1 148 ? -0.375 -3.449 -12.995 1.00 98.69 148 LYS A C 1
ATOM 1136 O O . LYS A 1 148 ? -1.442 -3.005 -12.573 1.00 98.69 148 LYS A O 1
ATOM 1141 N N . PRO A 1 149 ? 0.305 -4.405 -12.328 1.00 98.62 149 PRO A N 1
ATOM 1142 C CA . PRO A 1 149 ? -0.212 -4.994 -11.091 1.00 98.62 149 PRO A CA 1
ATOM 1143 C C . PRO A 1 149 ? -0.384 -3.955 -9.972 1.00 98.62 149 PRO A C 1
ATOM 1145 O O . PRO A 1 149 ? -1.373 -3.972 -9.244 1.00 98.62 149 PRO A O 1
ATOM 1148 N N . MET A 1 150 ? 0.545 -2.996 -9.859 1.00 98.62 150 MET A N 1
ATOM 1149 C CA . MET A 1 150 ? 0.433 -1.899 -8.892 1.00 98.62 150 MET A CA 1
ATOM 1150 C C . MET A 1 150 ? -0.737 -0.966 -9.241 1.00 98.62 150 MET A C 1
ATOM 1152 O O . MET A 1 150 ? -1.518 -0.601 -8.363 1.00 98.62 150 MET A O 1
ATOM 1156 N N . LEU A 1 151 ? -0.881 -0.598 -10.517 1.00 98.44 151 LEU A N 1
ATOM 1157 C CA . LEU A 1 151 ? -1.956 0.282 -10.982 1.00 98.44 151 LEU A CA 1
ATOM 1158 C C . LEU A 1 151 ? -3.347 -0.322 -10.751 1.00 98.44 151 LEU A C 1
ATOM 1160 O O . LEU A 1 151 ? -4.283 0.412 -10.450 1.00 98.44 151 LEU A O 1
ATOM 1164 N N . GLN A 1 152 ? -3.478 -1.648 -10.835 1.00 98.25 152 GLN A N 1
ATOM 1165 C CA . GLN A 1 152 ? -4.731 -2.347 -10.539 1.00 98.25 152 GLN A CA 1
ATOM 1166 C C . GLN A 1 152 ? -5.141 -2.237 -9.066 1.00 98.25 152 GLN A C 1
ATOM 1168 O O . GLN A 1 152 ? -6.328 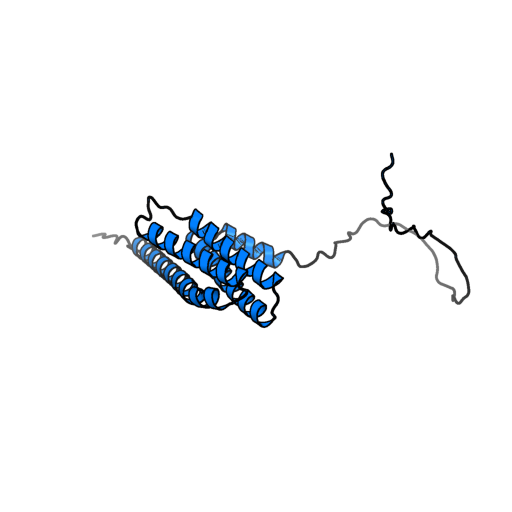-2.114 -8.774 1.00 98.25 152 GLN A O 1
ATOM 1173 N N . ILE A 1 153 ? -4.184 -2.262 -8.132 1.00 98.50 153 ILE A N 1
ATOM 1174 C CA . ILE A 1 153 ? -4.495 -2.213 -6.695 1.00 98.50 153 ILE A CA 1
ATOM 1175 C C . ILE A 1 153 ? -4.607 -0.793 -6.141 1.00 98.50 153 ILE A C 1
ATOM 1177 O O . ILE A 1 153 ? -5.297 -0.594 -5.146 1.00 98.50 153 ILE A O 1
ATOM 1181 N N . LYS A 1 154 ? -3.964 0.201 -6.766 1.00 98.62 154 LYS A N 1
ATOM 1182 C CA . LYS A 1 154 ? -3.997 1.602 -6.319 1.00 98.62 154 LYS A CA 1
ATOM 1183 C C . LYS A 1 154 ? -5.419 2.140 -6.046 1.00 98.62 154 LYS A C 1
ATOM 1185 O O . LYS A 1 154 ? -5.599 2.724 -4.976 1.00 98.62 154 LYS A O 1
ATOM 1190 N N . PRO A 1 155 ? -6.436 1.940 -6.913 1.00 98.31 155 PRO A N 1
ATOM 1191 C CA . PRO A 1 155 ? -7.802 2.378 -6.607 1.00 98.31 155 PRO A CA 1
ATOM 1192 C C . PRO A 1 155 ? -8.405 1.650 -5.397 1.00 98.31 155 PRO A C 1
ATOM 1194 O O . PRO A 1 155 ? -9.039 2.288 -4.569 1.00 98.31 155 PRO A O 1
ATOM 1197 N N . LEU A 1 156 ? -8.128 0.354 -5.216 1.00 98.25 156 LEU A N 1
ATOM 1198 C CA . LEU A 1 156 ? -8.612 -0.402 -4.052 1.00 98.25 156 LEU A CA 1
ATOM 1199 C C . LEU A 1 156 ? -8.017 0.129 -2.741 1.00 98.25 156 LEU A C 1
ATOM 1201 O O . LEU A 1 156 ? -8.693 0.186 -1.717 1.00 98.25 156 LEU A O 1
ATOM 1205 N N . VAL A 1 157 ? -6.748 0.541 -2.769 1.00 98.38 157 VAL A N 1
ATOM 1206 C CA . VAL A 1 157 ? -6.081 1.174 -1.623 1.00 98.38 157 VAL A CA 1
ATOM 1207 C C . VAL A 1 157 ? -6.715 2.529 -1.301 1.00 98.38 157 VAL A C 1
ATOM 1209 O O . VAL A 1 157 ? -6.927 2.836 -0.128 1.00 98.38 157 VAL A O 1
ATOM 1212 N N . LEU A 1 158 ? -7.053 3.320 -2.324 1.00 98.38 158 LEU A N 1
ATOM 1213 C CA . LEU A 1 158 ? -7.763 4.589 -2.154 1.00 98.38 158 LEU A CA 1
ATOM 1214 C C . LEU A 1 158 ? -9.162 4.383 -1.557 1.00 98.38 158 LEU A C 1
ATOM 1216 O O . LEU A 1 158 ? -9.540 5.093 -0.626 1.00 98.38 158 LEU A O 1
ATOM 1220 N N . ASP A 1 159 ? -9.904 3.388 -2.035 1.00 97.62 159 ASP A N 1
ATOM 1221 C CA . ASP A 1 159 ? -11.241 3.077 -1.525 1.00 97.62 159 ASP A CA 1
ATOM 1222 C C . ASP A 1 159 ? -11.204 2.649 -0.054 1.00 97.62 159 ASP A C 1
ATOM 1224 O O . ASP A 1 159 ? -12.017 3.116 0.749 1.00 97.62 159 ASP A O 1
ATOM 1228 N N . LEU A 1 160 ? -10.223 1.828 0.343 1.00 96.06 160 LEU A N 1
ATOM 1229 C CA . LEU A 1 160 ? -10.016 1.480 1.752 1.00 96.06 160 LEU A CA 1
ATOM 1230 C C . LEU A 1 160 ? -9.706 2.713 2.601 1.00 96.06 160 LEU A C 1
ATOM 1232 O O . LEU A 1 160 ? -10.313 2.888 3.657 1.00 96.06 160 LEU A O 1
ATOM 1236 N N . ARG A 1 161 ? -8.798 3.580 2.140 1.00 96.94 161 ARG A N 1
ATOM 1237 C CA . ARG A 1 161 ? -8.452 4.834 2.824 1.00 96.94 161 ARG A CA 1
ATOM 1238 C C . ARG A 1 161 ? -9.695 5.692 3.060 1.00 96.94 161 ARG A C 1
ATOM 1240 O O . ARG A 1 161 ? -9.921 6.158 4.174 1.00 96.94 161 ARG A O 1
ATOM 1247 N N . ASN A 1 162 ? -10.524 5.860 2.032 1.00 96.19 162 ASN A N 1
ATOM 1248 C CA . ASN A 1 162 ? -11.754 6.649 2.111 1.00 96.19 162 ASN A CA 1
ATOM 1249 C C . ASN A 1 162 ? -12.795 6.002 3.033 1.00 96.19 162 ASN A C 1
ATOM 1251 O O . ASN A 1 162 ? -13.453 6.696 3.804 1.00 96.19 162 ASN A O 1
ATOM 1255 N N . THR A 1 163 ? -12.910 4.674 3.004 1.00 93.31 163 THR A N 1
ATOM 1256 C CA . THR A 1 163 ? -13.799 3.922 3.903 1.00 93.31 163 THR A CA 1
ATOM 1257 C C . THR A 1 163 ? -13.402 4.128 5.366 1.00 93.31 163 THR A C 1
ATOM 1259 O O . THR A 1 163 ? -14.257 4.392 6.213 1.00 93.31 163 THR A O 1
ATOM 1262 N N . TRP A 1 164 ? -12.102 4.070 5.668 1.00 91.38 164 TRP A N 1
ATOM 1263 C CA . TRP A 1 164 ? -11.573 4.340 7.005 1.00 91.38 164 TRP A CA 1
ATOM 1264 C C . TRP A 1 164 ? -11.853 5.773 7.460 1.00 91.38 164 TRP A C 1
ATOM 1266 O O . TRP A 1 164 ? -12.305 5.979 8.585 1.00 91.38 164 TRP A O 1
ATOM 1276 N N . GLU A 1 165 ? -11.661 6.759 6.585 1.00 93.25 165 GLU A N 1
ATOM 1277 C CA . GLU A 1 165 ? -11.951 8.161 6.897 1.00 93.25 165 GLU A CA 1
ATOM 1278 C C . GLU A 1 165 ? -13.438 8.372 7.222 1.00 93.25 165 GLU A C 1
ATOM 1280 O O . GLU A 1 165 ? -13.776 9.008 8.223 1.00 93.25 165 GLU A O 1
ATOM 1285 N N . GLN A 1 166 ? -14.336 7.779 6.432 1.00 90.25 166 GLN A N 1
ATOM 1286 C CA . GLN A 1 166 ? -15.777 7.846 6.678 1.00 90.25 166 GLN A CA 1
ATOM 1287 C C . GLN A 1 166 ? -16.166 7.193 8.011 1.00 90.25 166 GLN A C 1
ATOM 1289 O O . GLN A 1 166 ? -16.929 7.779 8.783 1.00 90.25 166 GLN A O 1
ATOM 1294 N N . ALA A 1 167 ? -15.616 6.016 8.323 1.00 86.88 167 ALA A N 1
ATOM 1295 C CA . ALA A 1 167 ? -15.874 5.330 9.589 1.00 86.88 167 ALA A CA 1
ATOM 1296 C C . ALA A 1 167 ? -15.438 6.177 10.802 1.00 86.88 167 ALA A C 1
ATOM 1298 O O . ALA A 1 167 ? -16.149 6.257 11.808 1.00 86.88 167 ALA A O 1
ATOM 1299 N N . MET A 1 168 ? -14.302 6.873 10.697 1.00 85.56 168 MET A N 1
ATOM 1300 C CA . MET A 1 168 ? -13.816 7.779 11.744 1.00 85.56 168 MET A CA 1
ATOM 1301 C C . MET A 1 168 ? -14.737 8.988 11.933 1.00 85.56 168 MET A C 1
ATOM 1303 O O . MET A 1 168 ? -15.048 9.352 13.069 1.00 85.56 168 MET A O 1
ATOM 1307 N N . GLN A 1 169 ? -15.221 9.588 10.842 1.00 84.56 169 GLN A N 1
ATOM 1308 C CA . GLN A 1 169 ? -16.154 10.718 10.905 1.00 84.56 169 GLN A CA 1
ATOM 1309 C C . GLN A 1 169 ? -17.479 10.330 11.579 1.00 84.56 169 GLN A C 1
ATOM 1311 O O . GLN A 1 169 ? -17.988 11.080 12.417 1.00 84.56 169 GLN A O 1
ATOM 1316 N N . GLN A 1 170 ? -18.010 9.139 11.281 1.00 78.50 170 GLN A N 1
ATOM 1317 C CA . GLN A 1 170 ? -19.225 8.624 11.921 1.00 78.50 170 GLN A CA 1
ATOM 1318 C C . GLN A 1 170 ? -19.034 8.409 13.431 1.00 78.50 170 GLN A C 1
ATOM 1320 O O . GLN A 1 170 ? -19.875 8.830 14.229 1.00 78.50 170 GLN A O 1
ATOM 1325 N N . ASN A 1 171 ? -17.897 7.844 13.848 1.00 72.69 171 ASN A N 1
ATOM 1326 C CA . ASN A 1 171 ? -17.579 7.658 15.268 1.00 72.69 171 ASN A CA 1
ATOM 1327 C C . ASN A 1 171 ? -17.438 8.990 16.026 1.00 72.69 171 ASN A C 1
ATOM 1329 O O . ASN A 1 171 ? -17.895 9.113 17.165 1.00 72.69 171 ASN A O 1
ATOM 1333 N N . GLN A 1 172 ? -16.869 10.023 15.400 1.00 65.56 172 GLN A N 1
ATOM 1334 C CA . GL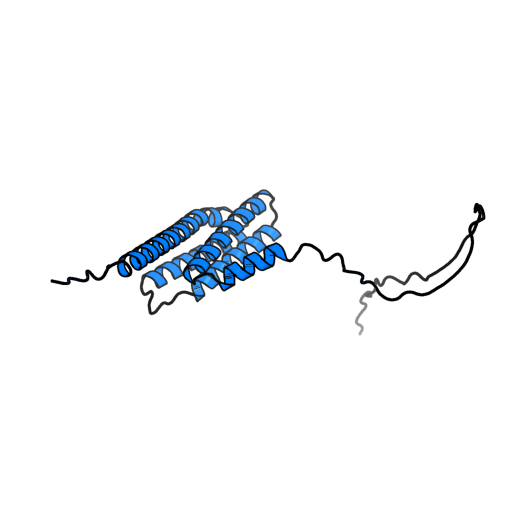N A 1 172 ? -16.789 11.360 16.000 1.00 65.56 172 GLN A CA 1
ATOM 1335 C C . GLN A 1 172 ? -18.160 12.049 16.102 1.00 65.56 172 GLN A C 1
ATOM 1337 O O . GLN A 1 172 ? -18.413 12.767 17.072 1.00 65.56 172 GLN A O 1
ATOM 1342 N N . GLY A 1 173 ? -19.055 11.826 15.133 1.00 61.25 173 GLY A N 1
ATOM 1343 C CA . GLY A 1 173 ? -20.436 12.321 15.165 1.00 61.25 173 GLY A CA 1
ATOM 1344 C C . GLY A 1 173 ? -21.261 11.712 16.303 1.00 61.25 173 GLY A C 1
ATOM 1345 O O . GLY A 1 173 ? -21.959 12.438 17.012 1.00 61.25 173 GLY A O 1
ATOM 1346 N N . ASN A 1 174 ? -21.109 10.406 16.541 1.00 58.94 174 ASN A N 1
ATOM 1347 C CA . ASN A 1 174 ? -21.814 9.674 17.600 1.00 58.94 174 ASN A CA 1
ATOM 1348 C C . ASN A 1 174 ? -21.366 10.068 19.020 1.00 58.94 174 ASN A C 1
ATOM 1350 O O . ASN A 1 174 ? -22.177 10.102 19.945 1.00 58.94 174 ASN A O 1
ATOM 1354 N N . ASN A 1 175 ? -20.091 10.420 19.210 1.00 56.59 175 ASN A N 1
ATOM 1355 C CA . ASN A 1 175 ? -19.585 10.853 20.518 1.00 56.59 175 ASN A CA 1
ATOM 1356 C C . ASN A 1 175 ? -20.065 12.263 20.919 1.00 56.59 175 ASN A C 1
ATOM 1358 O O . ASN A 1 175 ? -20.241 12.540 22.106 1.00 56.59 175 ASN A O 1
ATOM 1362 N N . LYS A 1 176 ? -20.338 13.153 19.952 1.00 55.38 176 LYS A N 1
ATOM 1363 C CA . LYS A 1 176 ? -20.825 14.522 20.221 1.00 55.38 176 LYS A CA 1
ATOM 1364 C C . LYS A 1 176 ? -22.298 14.563 20.643 1.00 55.38 176 LYS A C 1
ATOM 1366 O O . LYS A 1 176 ? -22.663 15.360 21.505 1.00 55.38 176 LYS A O 1
ATOM 1371 N N . THR A 1 177 ? -23.140 13.687 20.095 1.00 51.91 177 THR A N 1
ATOM 1372 C CA . THR A 1 177 ? -24.569 13.586 20.452 1.00 51.91 177 THR A CA 1
ATOM 1373 C C . THR A 1 177 ? -24.802 12.960 21.829 1.00 51.91 177 THR A C 1
ATOM 1375 O O . THR A 1 177 ? -25.776 13.306 22.498 1.00 51.91 177 THR A O 1
ATOM 1378 N N . ALA A 1 178 ? -23.891 12.109 22.315 1.00 52.62 178 ALA A N 1
ATOM 1379 C CA . ALA A 1 178 ? -23.962 11.541 23.664 1.00 52.62 178 ALA A CA 1
ATOM 1380 C C . ALA A 1 178 ? -23.662 12.564 24.786 1.00 52.62 178 ALA A C 1
ATOM 1382 O O . ALA A 1 178 ? -24.180 12.426 25.893 1.00 52.62 178 ALA A O 1
ATOM 1383 N N . GLN A 1 179 ? -22.874 13.613 24.510 1.00 50.81 179 GLN A N 1
ATOM 1384 C CA . GLN A 1 179 ? -22.504 14.654 25.486 1.00 50.81 179 GLN A CA 1
ATOM 1385 C C . GLN A 1 179 ? -23.468 15.856 25.536 1.00 50.81 179 GLN A C 1
ATOM 1387 O O . GLN A 1 179 ? -23.392 16.656 26.465 1.00 50.81 179 GLN A O 1
ATOM 1392 N N . GLN A 1 180 ? -24.411 15.977 24.595 1.00 50.28 180 GLN A N 1
ATOM 1393 C CA . GLN A 1 180 ? -25.348 17.109 24.492 1.00 50.28 180 GLN A CA 1
ATOM 1394 C C . GLN A 1 180 ? -26.768 16.798 24.986 1.00 50.28 180 GLN A C 1
ATOM 1396 O O . GLN A 1 180 ? -27.735 17.343 24.464 1.00 50.28 180 GLN A O 1
ATOM 1401 N N . ARG A 1 181 ? -26.942 15.953 26.008 1.00 49.12 181 ARG A N 1
ATOM 1402 C CA . ARG A 1 181 ? -28.210 15.956 26.758 1.00 49.12 181 ARG A CA 1
ATOM 1403 C C . ARG A 1 181 ? -28.129 17.042 27.836 1.00 49.12 181 ARG A C 1
ATOM 1405 O O . ARG A 1 181 ? -27.576 16.757 28.900 1.00 49.12 181 ARG A O 1
ATOM 1412 N N . PRO A 1 182 ? -28.637 18.274 27.612 1.00 52.84 182 PRO A N 1
ATOM 1413 C CA . PRO A 1 182 ? -28.793 19.215 28.707 1.00 52.84 182 PRO A CA 1
ATOM 1414 C C . PRO A 1 182 ? -29.708 18.552 29.733 1.00 52.84 182 PRO A C 1
ATOM 1416 O O . PRO A 1 182 ? -30.814 18.113 29.410 1.00 52.84 182 PRO A O 1
ATOM 1419 N N . ARG A 1 183 ? -29.224 18.426 30.971 1.00 57.44 183 ARG A N 1
ATOM 1420 C CA . ARG A 1 183 ? -30.084 18.091 32.101 1.00 57.44 183 ARG A CA 1
ATOM 1421 C C . ARG A 1 183 ? -31.120 19.206 32.176 1.00 57.44 183 ARG A C 1
ATOM 1423 O O . ARG A 1 183 ? -30.792 20.320 32.572 1.00 57.44 183 ARG A O 1
ATOM 1430 N N . LEU A 1 184 ? -32.339 18.929 31.721 1.00 59.75 184 LEU A N 1
ATOM 1431 C CA . LEU A 1 184 ? -33.485 19.775 32.016 1.00 59.75 184 LEU A CA 1
ATOM 1432 C C . LEU A 1 184 ? -33.612 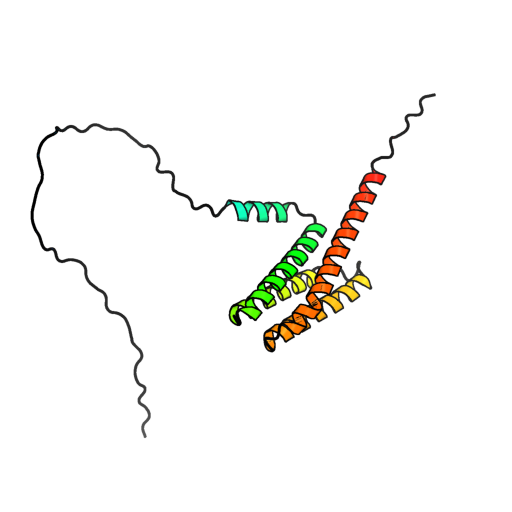19.792 33.541 1.00 59.75 184 LEU A C 1
ATOM 1434 O O . LEU A 1 184 ? -34.069 18.823 34.143 1.00 59.75 184 LEU A O 1
ATOM 1438 N N . ASN A 1 185 ? -33.141 20.874 34.160 1.00 58.41 185 ASN A N 1
ATOM 1439 C CA . ASN A 1 185 ? -33.482 21.217 35.529 1.00 58.41 185 ASN A CA 1
ATOM 1440 C C . ASN A 1 185 ? -34.975 21.543 35.527 1.00 58.41 185 ASN A C 1
ATOM 1442 O O . ASN A 1 185 ? -35.364 22.673 35.237 1.00 58.41 185 ASN A O 1
ATOM 1446 N N . LEU A 1 186 ? -35.814 20.544 35.789 1.00 45.38 186 LEU A N 1
ATOM 1447 C CA . LEU A 1 186 ? -37.220 20.784 36.069 1.00 45.38 186 LEU A CA 1
ATOM 1448 C C . LEU A 1 186 ? -37.324 21.182 37.544 1.00 45.38 186 LEU A C 1
ATOM 1450 O O . LEU A 1 186 ? -37.395 20.334 38.428 1.00 45.38 186 LEU A O 1
ATOM 1454 N N . ALA A 1 187 ? -37.242 22.485 37.795 1.00 48.44 187 ALA A N 1
ATOM 1455 C CA . ALA A 1 187 ? -37.750 23.082 39.018 1.00 48.44 187 ALA A CA 1
ATOM 1456 C C . ALA A 1 187 ? -39.208 23.477 38.758 1.00 48.44 187 ALA A C 1
ATOM 1458 O O . ALA A 1 187 ? -39.437 24.442 38.033 1.00 48.44 187 ALA A O 1
ATOM 1459 N N . VAL A 1 188 ? -40.151 22.711 39.309 1.00 55.09 188 VAL A N 1
ATOM 1460 C CA . VAL A 1 188 ? -41.499 23.125 39.742 1.00 55.09 188 VAL A CA 1
ATOM 1461 C C . VAL A 1 188 ? -41.902 22.196 40.878 1.00 55.09 188 VAL A C 1
ATOM 1463 O O . VAL A 1 188 ? -41.732 20.968 40.704 1.00 55.09 188 VAL A O 1
#

Sequence (188 aa):
MNQPGNPPSGGGYPPVPAGRRFAASAYRPSGESANPSQSPGVGTNVAGYNKTQNDTYKKTQIETATPENLILMLYDGALRFMGQAEEAFEEKNIERISNLLVRVQAIFSELLSSLDKEKGGEIAANLERLYLFFMRQLSEANVKKDPKPMLQIKPLVLDLRNTWEQAMQQNQGNNKTAQQRPRLNLAV

Foldseek 3Di:
DDDDDDDDDDDDDDDDDDDDDDDDDDDDDDDDDDDDDDDDDDDDDDPDDPPPPVVVVVVVCVVPDDPLVVLLVLLVLLLVLLVQLVVCLVVVVLVSNLVSLVSSLVSLVVVLVPQDCVVCPVNNVVSNVLSVQQNVLSVVCSVVVPSVSVVVCSVVSVVVSVVSVVVVVVVVVVVVVVPPPPPPPPDD

Secondary structure (DSSP, 8-state):
-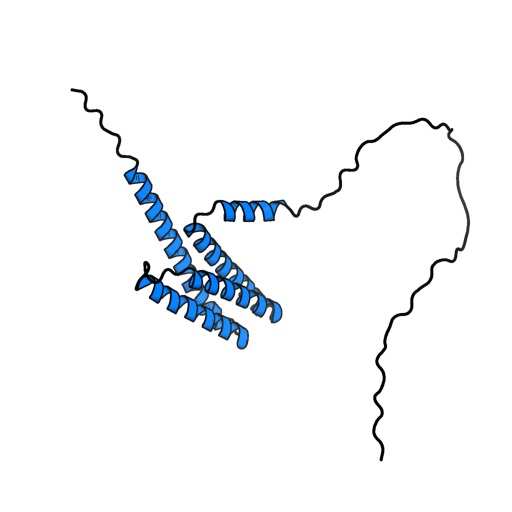----PPPP--PPPPPPP-------------------------------S-HHHHHHHHHHHHH--HHHHHHHHHHHHHHHHHHHHHHHHTT-HHHHHHHHHHHHHHHHHHHHT--HHHHHHHHHHHHHHHHHHHHHHHHHHHHT-SHHHHHHHHHHHHHHHHHHHHHHHHHHHHHHHH---------

pLDDT: mean 73.69, std 25.12, range [32.44, 98.81]